Protein AF-A0A3N5ITD9-F1 (afdb_monomer_lite)

Foldseek 3Di:
DDDPDPPPPCPLVLVLLVLLVVCVVPDPLVSLLSQVVSVQVVFFDDDDPPDPDGGHGDDHQFGADLCDPAQQQHGGGHNLVVLVVLLPPPPRDPVSNVVSVVSNVSCCCVRQNNVVVVPDDPVRCVQAVDQPPPPDDHPDHDGSHPDDDPDPVVCCVVQPPVNVLVVLVVVCVVVVNPPVSVSVRD

Secondary structure (DSSP, 8-state):
----S---TTHHHHHHHHHHHHTTTS-HHHHHHHHHHHHHHHHBPPPPTT-SSS--B---SEEEETT-SSTT-SEEEE-HHHHHHHHH-TTS-HHHHHHHHHHHHHHHHHSHHHHHHHT--HHHHHHS--S-TTT---S-------------HHHHHHHHHHHHHHHHHHHHHHTTTSSHHHHTT-

Radius of gyration: 19.65 Å; chains: 1; bounding box: 41×52×52 Å

pLDDT: mean 88.45, std 12.2, range [32.06, 98.25]

Structure (mmCIF, N/CA/C/O backbone):
data_AF-A0A3N5ITD9-F1
#
_entry.id   AF-A0A3N5ITD9-F1
#
loop_
_atom_site.group_PDB
_atom_site.id
_atom_site.type_symbol
_atom_site.label_atom_id
_atom_site.label_alt_id
_atom_site.label_comp_id
_atom_site.label_asym_id
_atom_site.label_entity_id
_atom_site.label_seq_id
_atom_site.pdbx_PDB_ins_code
_atom_site.Cartn_x
_atom_site.Cartn_y
_atom_site.Cartn_z
_atom_site.occupancy
_atom_site.B_iso_or_equiv
_atom_site.auth_seq_id
_atom_site.auth_comp_id
_atom_site.auth_asym_id
_atom_site.auth_atom_id
_atom_site.pdbx_PDB_model_num
ATOM 1 N N . MET A 1 1 ? 16.955 27.353 2.865 1.00 39.16 1 MET A N 1
ATOM 2 C CA . MET A 1 1 ? 16.869 25.959 3.343 1.00 39.16 1 MET A CA 1
ATOM 3 C C . MET A 1 1 ? 16.757 25.086 2.099 1.00 39.16 1 MET A C 1
ATOM 5 O O . MET A 1 1 ? 15.765 25.195 1.395 1.00 39.16 1 MET A O 1
ATOM 9 N N . ARG A 1 2 ? 17.850 24.415 1.713 1.00 32.06 2 ARG A N 1
ATOM 10 C CA . ARG A 1 2 ? 17.997 23.715 0.424 1.00 32.06 2 ARG A CA 1
ATOM 11 C C . ARG A 1 2 ? 17.241 22.382 0.485 1.00 32.06 2 ARG A C 1
ATOM 13 O O . ARG A 1 2 ? 17.655 21.511 1.230 1.00 32.06 2 ARG A O 1
ATOM 20 N N . TYR A 1 3 ? 16.161 22.243 -0.279 1.00 39.50 3 TYR A N 1
ATOM 21 C CA . TYR A 1 3 ? 15.482 20.965 -0.538 1.00 39.50 3 TYR A CA 1
ATOM 22 C C . TYR A 1 3 ? 15.487 20.726 -2.054 1.00 39.50 3 TYR A C 1
ATOM 24 O O . TYR A 1 3 ? 14.479 20.846 -2.739 1.00 39.50 3 TYR A O 1
ATOM 32 N N . GLN A 1 4 ? 16.686 20.497 -2.581 1.00 34.97 4 GLN A N 1
ATOM 33 C CA . GLN A 1 4 ? 16.946 19.927 -3.906 1.00 34.97 4 GLN A CA 1
ATOM 34 C C . GLN A 1 4 ? 18.193 19.037 -3.793 1.00 34.97 4 GLN A C 1
ATOM 36 O O . GLN A 1 4 ? 19.115 19.133 -4.594 1.00 34.97 4 GLN A O 1
ATOM 41 N N . GLU A 1 5 ? 18.266 18.224 -2.739 1.00 39.59 5 GLU A N 1
ATOM 42 C CA . GLU A 1 5 ? 19.115 17.036 -2.795 1.00 39.59 5 GLU A CA 1
ATOM 43 C C . GLU A 1 5 ? 18.303 15.954 -3.501 1.00 39.59 5 GLU A C 1
ATOM 45 O O . GLU A 1 5 ? 17.120 15.767 -3.208 1.00 39.59 5 GLU A O 1
ATOM 50 N N . GLU A 1 6 ? 18.926 15.341 -4.504 1.00 43.25 6 GLU A N 1
ATOM 51 C CA . GLU A 1 6 ? 18.390 14.266 -5.327 1.00 43.25 6 GLU A CA 1
ATOM 52 C C . GLU A 1 6 ? 17.881 13.132 -4.434 1.00 43.25 6 GLU A C 1
ATOM 54 O O . GLU A 1 6 ? 18.628 12.234 -4.051 1.00 43.25 6 GLU A O 1
ATOM 59 N N . ILE A 1 7 ? 16.591 13.159 -4.092 1.00 52.16 7 ILE A N 1
ATOM 60 C CA . ILE A 1 7 ? 15.923 11.972 -3.567 1.00 52.16 7 ILE A CA 1
ATOM 61 C C . ILE A 1 7 ? 16.096 10.920 -4.657 1.00 52.16 7 ILE A C 1
ATOM 63 O O . ILE A 1 7 ? 15.594 11.100 -5.772 1.00 52.16 7 ILE A O 1
ATOM 67 N N . HIS A 1 8 ? 16.832 9.845 -4.357 1.00 61.66 8 HIS A N 1
ATOM 68 C CA . HIS A 1 8 ? 16.965 8.727 -5.282 1.00 61.66 8 HIS A CA 1
ATOM 69 C C . HIS A 1 8 ? 15.543 8.342 -5.719 1.00 61.66 8 HIS A C 1
ATOM 71 O O . HIS A 1 8 ? 14.693 8.157 -4.844 1.00 61.66 8 HIS A O 1
ATOM 77 N N . PRO A 1 9 ? 15.248 8.198 -7.025 1.00 76.94 9 PRO A N 1
ATOM 78 C CA . PRO A 1 9 ? 13.878 8.199 -7.564 1.00 76.94 9 PRO A CA 1
ATOM 79 C C . PRO A 1 9 ? 12.927 7.116 -7.014 1.00 76.94 9 PRO A C 1
ATOM 81 O O . PRO A 1 9 ? 11.755 7.099 -7.371 1.00 76.94 9 PRO A O 1
ATOM 84 N N . LEU A 1 10 ? 13.425 6.214 -6.160 1.00 92.00 10 LEU A N 1
ATOM 85 C CA . LEU A 1 10 ? 12.732 5.062 -5.583 1.00 92.00 10 LEU A CA 1
ATOM 86 C C . LEU A 1 10 ? 13.035 4.836 -4.092 1.00 92.00 10 LEU A C 1
ATOM 88 O O . LEU A 1 10 ? 12.769 3.755 -3.566 1.00 92.00 10 LEU A O 1
ATOM 92 N N . GLU A 1 11 ? 13.654 5.796 -3.399 1.00 93.06 11 GLU A N 1
ATOM 93 C CA . GLU A 1 11 ? 14.070 5.593 -2.005 1.00 93.06 11 GLU A CA 1
ATOM 94 C C . GLU A 1 11 ? 12.883 5.219 -1.104 1.00 93.06 11 GLU A C 1
ATOM 96 O O . GLU A 1 11 ? 12.960 4.273 -0.318 1.00 93.06 11 GLU A O 1
ATOM 101 N N . ARG A 1 12 ? 11.756 5.921 -1.260 1.00 94.50 12 ARG A N 1
ATOM 102 C CA . ARG A 1 12 ? 10.543 5.699 -0.462 1.00 94.50 12 ARG A CA 1
ATOM 103 C C . ARG A 1 12 ? 9.963 4.308 -0.719 1.00 94.50 12 ARG A C 1
ATOM 105 O O . ARG A 1 12 ? 9.646 3.585 0.223 1.00 94.50 12 ARG A O 1
ATOM 112 N N . GLU A 1 13 ? 9.889 3.905 -1.983 1.00 96.12 13 GLU A N 1
ATOM 113 C CA . GLU A 1 13 ? 9.404 2.599 -2.430 1.00 96.12 13 GLU A CA 1
ATOM 114 C C . GLU A 1 13 ? 10.273 1.458 -1.885 1.00 96.12 13 GLU A C 1
ATOM 116 O O . GLU A 1 13 ? 9.750 0.446 -1.409 1.00 96.12 13 GLU A O 1
ATOM 121 N N . LEU A 1 14 ? 11.599 1.624 -1.898 1.00 97.12 14 LEU A N 1
ATOM 122 C CA . LEU A 1 14 ? 12.539 0.650 -1.342 1.00 97.12 14 LEU A CA 1
ATOM 123 C C . LEU A 1 14 ? 12.399 0.544 0.177 1.00 97.12 14 LEU A C 1
ATOM 125 O O . LEU A 1 14 ? 12.290 -0.567 0.697 1.00 97.12 14 LEU A O 1
ATOM 129 N N . ARG A 1 15 ? 12.345 1.674 0.894 1.00 96.25 15 ARG A N 1
ATOM 130 C CA . ARG A 1 15 ? 12.160 1.689 2.357 1.00 96.25 15 ARG A CA 1
ATOM 131 C C . ARG A 1 15 ? 10.856 1.001 2.755 1.00 96.25 15 ARG A C 1
ATOM 133 O O . ARG A 1 15 ? 10.873 0.135 3.630 1.00 96.25 15 ARG A O 1
ATOM 140 N N . PHE A 1 16 ? 9.757 1.318 2.070 1.00 97.19 16 PHE A N 1
ATOM 141 C CA . PHE A 1 16 ? 8.467 0.658 2.273 1.00 97.19 16 PHE A CA 1
ATOM 142 C C . PHE A 1 16 ? 8.559 -0.854 2.023 1.00 97.19 16 PHE A C 1
ATOM 144 O O . PHE A 1 16 ? 8.137 -1.659 2.852 1.00 97.19 16 PHE A O 1
ATOM 151 N N . THR A 1 17 ? 9.180 -1.257 0.914 1.00 98.06 17 THR A N 1
ATOM 152 C CA . THR A 1 17 ? 9.324 -2.669 0.532 1.00 98.06 17 THR A CA 1
ATOM 153 C C . THR A 1 17 ? 10.166 -3.460 1.531 1.00 98.06 17 THR A C 1
ATOM 155 O O . THR A 1 17 ? 9.790 -4.568 1.922 1.00 98.06 17 THR A O 1
ATOM 158 N N . HIS A 1 18 ? 11.285 -2.899 1.992 1.00 98.25 18 HIS A N 1
ATOM 159 C CA . HIS A 1 18 ? 12.131 -3.528 3.004 1.00 98.25 18 HIS A CA 1
ATOM 160 C C . HIS A 1 18 ? 11.411 -3.677 4.348 1.00 98.25 18 HIS A C 1
ATOM 162 O O . HIS A 1 18 ? 11.528 -4.732 4.973 1.00 98.25 18 HIS A O 1
ATOM 168 N N . LEU A 1 19 ? 10.631 -2.672 4.760 1.00 98.06 19 LEU A N 1
ATOM 169 C CA . LEU A 1 19 ? 9.804 -2.748 5.964 1.00 98.06 19 LEU A CA 1
ATOM 170 C C . LEU A 1 19 ? 8.718 -3.823 5.840 1.00 98.06 19 LEU A C 1
ATOM 172 O O . LEU A 1 19 ? 8.570 -4.650 6.735 1.00 98.06 19 LEU A O 1
ATOM 176 N N . HIS A 1 20 ? 7.992 -3.873 4.720 1.00 98.12 20 HIS A N 1
ATOM 177 C CA . HIS A 1 20 ? 7.007 -4.934 4.496 1.00 98.12 20 HIS A CA 1
ATOM 178 C C . HIS A 1 20 ? 7.664 -6.319 4.579 1.00 98.12 20 HIS A C 1
ATOM 180 O O . HIS A 1 20 ? 7.144 -7.227 5.229 1.00 98.12 20 HIS A O 1
ATOM 186 N N . ARG A 1 21 ? 8.840 -6.473 3.953 1.00 98.12 21 ARG A N 1
ATOM 187 C CA . ARG A 1 21 ? 9.581 -7.739 3.905 1.00 98.12 21 ARG A CA 1
ATOM 188 C C . ARG A 1 21 ? 10.044 -8.203 5.279 1.00 98.12 21 ARG A C 1
ATOM 190 O O . ARG A 1 21 ? 9.944 -9.394 5.566 1.00 98.12 21 ARG A O 1
ATOM 197 N N . SER A 1 22 ? 10.520 -7.298 6.135 1.00 98.19 22 SER A N 1
ATOM 198 C CA . SER A 1 22 ? 10.935 -7.654 7.499 1.00 98.19 22 SER A CA 1
ATOM 199 C C . SER A 1 22 ? 9.758 -8.086 8.383 1.00 98.19 22 SER A C 1
ATOM 201 O O . SER A 1 22 ? 9.952 -8.795 9.368 1.00 98.19 22 SER A O 1
ATOM 203 N N . LEU A 1 23 ? 8.531 -7.724 7.999 1.00 97.12 23 LEU A N 1
ATOM 204 C CA . LEU A 1 23 ? 7.299 -7.998 8.736 1.00 97.12 23 LEU A CA 1
ATOM 205 C C . LEU A 1 23 ? 6.429 -9.094 8.100 1.00 97.12 23 LEU A C 1
ATOM 207 O O . LEU A 1 23 ? 5.312 -9.332 8.565 1.00 97.12 23 LEU A O 1
ATOM 211 N N . VAL A 1 24 ? 6.898 -9.797 7.063 1.00 94.44 24 VAL A N 1
ATOM 212 C CA . VAL A 1 24 ? 6.084 -10.802 6.346 1.00 94.44 24 VAL A CA 1
ATOM 213 C C . VAL A 1 24 ? 5.590 -11.936 7.261 1.00 94.44 24 VAL A C 1
ATOM 215 O O . VAL A 1 24 ? 4.469 -12.408 7.104 1.00 94.44 24 VAL A O 1
ATOM 218 N N . GLN A 1 25 ? 6.376 -12.299 8.280 1.00 95.25 25 GLN A N 1
ATOM 219 C CA . GLN A 1 25 ? 6.021 -13.309 9.290 1.00 95.25 25 GLN A CA 1
ATOM 220 C C . GLN A 1 25 ? 5.251 -12.735 10.495 1.00 95.25 25 GLN A C 1
ATOM 222 O O . GLN A 1 25 ? 4.857 -13.472 11.394 1.00 95.25 25 GLN A O 1
ATOM 227 N N . SER A 1 26 ? 5.048 -11.415 10.549 1.00 93.75 26 SER A N 1
ATOM 228 C CA . SER A 1 26 ? 4.247 -10.780 11.599 1.00 93.75 26 SER A CA 1
ATOM 229 C C . SER A 1 26 ? 2.750 -10.936 11.333 1.00 93.75 26 SER A C 1
ATOM 231 O O . SER A 1 26 ? 2.315 -11.143 10.198 1.00 93.75 26 SER A O 1
ATOM 233 N N . HIS A 1 27 ? 1.949 -10.762 12.387 1.00 92.69 27 HIS A N 1
ATOM 234 C CA . HIS A 1 27 ? 0.494 -10.675 12.267 1.00 92.69 27 HIS A CA 1
ATOM 235 C C . HIS A 1 27 ? 0.102 -9.586 11.243 1.00 92.69 27 HIS A C 1
ATOM 237 O O . HIS A 1 27 ? 0.669 -8.490 11.319 1.00 92.69 27 HIS A O 1
ATOM 243 N N . PRO A 1 28 ? -0.867 -9.828 10.333 1.00 90.94 28 PRO A N 1
ATOM 244 C CA . PRO A 1 28 ? -1.220 -8.891 9.262 1.00 90.94 28 PRO A CA 1
ATOM 245 C C . PRO A 1 28 ? -1.461 -7.458 9.743 1.00 90.94 28 PRO A C 1
ATOM 247 O O . PRO A 1 28 ? -0.828 -6.545 9.234 1.00 90.94 28 PRO A O 1
ATOM 250 N N . VAL A 1 29 ? -2.250 -7.280 10.809 1.00 90.56 29 VAL A N 1
ATOM 251 C CA . VAL A 1 29 ? -2.537 -5.956 11.397 1.00 90.56 29 VAL A CA 1
ATOM 252 C C . VAL A 1 29 ? -1.263 -5.207 11.815 1.00 90.56 29 VAL A C 1
ATOM 254 O O . VAL A 1 29 ? -1.110 -4.028 11.513 1.00 90.56 29 VAL A O 1
ATOM 257 N N . LYS A 1 30 ? -0.292 -5.894 12.439 1.00 91.38 30 LYS A N 1
ATOM 258 C CA . LYS A 1 30 ? 0.985 -5.269 12.827 1.00 91.38 30 LYS A CA 1
ATOM 259 C C . LYS A 1 30 ? 1.783 -4.817 11.608 1.00 91.38 30 LYS A C 1
ATOM 261 O O . LYS A 1 30 ? 2.366 -3.737 11.618 1.00 91.38 30 LYS A O 1
ATOM 266 N N . ARG A 1 31 ? 1.829 -5.663 10.574 1.00 94.44 31 ARG A N 1
ATOM 267 C CA . ARG A 1 31 ? 2.514 -5.348 9.318 1.00 94.44 31 ARG A CA 1
ATOM 268 C C . ARG A 1 31 ? 1.859 -4.158 8.625 1.00 94.44 31 ARG A C 1
ATOM 270 O O . ARG A 1 31 ? 2.568 -3.256 8.191 1.00 94.44 31 ARG A O 1
ATOM 277 N N . GLU A 1 32 ? 0.535 -4.148 8.552 1.00 93.25 32 GLU A N 1
ATOM 278 C CA . GLU A 1 32 ? -0.252 -3.090 7.925 1.00 93.25 32 GLU A CA 1
ATOM 279 C C . GLU A 1 32 ? -0.013 -1.737 8.577 1.00 93.25 32 GLU A C 1
ATOM 281 O O . GLU A 1 32 ? 0.340 -0.784 7.892 1.00 93.25 32 GLU A O 1
ATOM 286 N N . ILE A 1 33 ? -0.075 -1.675 9.903 1.00 92.31 33 ILE A N 1
ATOM 287 C CA . ILE A 1 33 ? 0.097 -0.421 10.641 1.00 92.31 33 ILE A CA 1
ATOM 288 C C . ILE A 1 33 ? 1.517 0.103 10.555 1.00 92.31 33 ILE A C 1
ATOM 290 O O . ILE A 1 33 ? 1.711 1.299 10.353 1.00 92.31 33 ILE A O 1
ATOM 294 N N . ALA A 1 34 ? 2.516 -0.776 10.652 1.00 93.88 34 ALA A N 1
ATOM 295 C CA . ALA A 1 34 ? 3.900 -0.366 10.462 1.00 93.88 34 ALA A CA 1
ATOM 296 C C . ALA A 1 34 ? 4.122 0.205 9.050 1.00 93.88 34 ALA A C 1
ATOM 298 O O . ALA A 1 34 ? 4.746 1.255 8.905 1.00 93.88 34 ALA A O 1
ATOM 299 N N . CYS A 1 35 ? 3.574 -0.446 8.016 1.00 95.69 35 CYS A N 1
ATOM 300 C CA . CYS A 1 35 ? 3.659 0.043 6.640 1.00 95.69 35 CYS A CA 1
ATOM 301 C C . CYS A 1 35 ? 2.907 1.368 6.452 1.00 95.69 35 CYS A C 1
ATOM 303 O O . CYS A 1 35 ? 3.444 2.280 5.830 1.00 95.69 35 CYS A O 1
ATOM 305 N N . LEU A 1 36 ? 1.696 1.494 7.000 1.00 93.25 36 LEU A N 1
ATOM 306 C CA . LEU A 1 36 ? 0.872 2.695 6.881 1.00 93.25 36 LEU A CA 1
ATOM 307 C C . LEU A 1 36 ? 1.508 3.889 7.600 1.00 93.25 36 LEU A C 1
ATOM 309 O O . LEU A 1 36 ? 1.545 4.984 7.041 1.00 93.25 36 LEU A O 1
ATOM 313 N N . ALA A 1 37 ? 2.058 3.683 8.800 1.00 92.62 37 ALA A N 1
ATOM 314 C CA . ALA A 1 37 ? 2.786 4.713 9.535 1.00 92.62 37 ALA A CA 1
ATOM 315 C C . ALA A 1 37 ? 4.007 5.199 8.740 1.00 92.62 37 ALA A C 1
ATOM 317 O O . ALA A 1 37 ? 4.148 6.397 8.496 1.00 92.62 37 ALA A O 1
ATOM 318 N N . ALA A 1 38 ? 4.830 4.267 8.248 1.00 93.19 38 ALA A N 1
ATOM 319 C CA . ALA A 1 38 ? 5.999 4.595 7.440 1.00 93.19 38 ALA A CA 1
ATOM 320 C C . ALA A 1 38 ? 5.619 5.314 6.133 1.00 93.19 38 ALA A C 1
ATOM 322 O O . ALA A 1 38 ? 6.246 6.304 5.769 1.00 93.19 38 ALA A O 1
ATOM 323 N N . GLN A 1 39 ? 4.575 4.854 5.438 1.00 94.38 39 GLN A N 1
ATOM 324 C CA . GLN A 1 39 ? 4.083 5.507 4.226 1.00 94.38 39 GLN A CA 1
ATOM 325 C C . GLN A 1 39 ? 3.591 6.927 4.509 1.00 94.38 39 GLN A C 1
ATOM 327 O O . GLN A 1 39 ? 3.927 7.841 3.762 1.00 94.38 39 GLN A O 1
ATOM 332 N N . THR A 1 40 ? 2.819 7.123 5.580 1.00 90.69 40 THR A N 1
ATOM 333 C CA . THR A 1 40 ? 2.242 8.426 5.947 1.00 90.69 40 THR A CA 1
ATOM 334 C C . THR A 1 40 ? 3.332 9.490 6.094 1.00 90.69 40 THR A C 1
ATOM 336 O O . THR A 1 40 ? 3.189 10.593 5.578 1.00 90.69 40 THR A O 1
ATOM 339 N N . GLU A 1 41 ? 4.467 9.145 6.705 1.00 87.88 41 GLU A N 1
ATOM 340 C CA . GLU A 1 41 ? 5.621 10.047 6.829 1.00 87.88 41 GLU A CA 1
ATOM 341 C C . GLU A 1 41 ? 6.308 10.353 5.487 1.00 87.88 41 GLU A C 1
ATOM 343 O O . GLU A 1 41 ? 6.898 11.418 5.319 1.00 87.88 41 GLU A O 1
ATOM 348 N N . MET A 1 42 ? 6.237 9.434 4.521 1.00 90.38 42 MET A N 1
ATOM 349 C CA . MET A 1 42 ? 6.932 9.527 3.232 1.00 90.38 42 MET A CA 1
ATOM 350 C C . MET A 1 42 ? 6.115 10.208 2.125 1.00 90.38 42 MET A C 1
ATOM 352 O O . MET A 1 42 ? 6.693 10.666 1.133 1.00 90.38 42 MET A O 1
ATOM 356 N N . ILE A 1 43 ? 4.784 10.244 2.241 1.00 90.88 43 ILE A N 1
ATOM 357 C CA . ILE A 1 43 ? 3.910 10.774 1.183 1.00 90.88 43 ILE A CA 1
ATOM 358 C C . ILE A 1 43 ? 3.659 12.273 1.292 1.00 90.88 43 ILE A C 1
ATOM 360 O O . ILE A 1 43 ? 3.372 12.884 0.267 1.00 90.88 43 ILE A O 1
ATOM 364 N N . PHE A 1 44 ? 3.752 12.887 2.473 1.00 90.31 44 PHE A N 1
ATOM 365 C CA . PHE A 1 44 ? 3.449 14.312 2.611 1.00 90.31 44 PHE A CA 1
ATOM 366 C C . PHE A 1 44 ? 4.501 15.189 1.932 1.00 90.31 44 PHE A C 1
ATOM 368 O O . PHE A 1 44 ? 5.704 15.046 2.142 1.00 90.31 44 PHE A O 1
ATOM 375 N N . ALA A 1 45 ? 4.026 16.128 1.119 1.00 88.69 45 ALA A N 1
ATOM 376 C CA . ALA A 1 45 ? 4.855 17.142 0.496 1.00 88.69 45 ALA A CA 1
ATOM 377 C C . ALA A 1 45 ? 4.976 18.382 1.406 1.00 88.69 45 ALA A C 1
ATOM 379 O O . ALA A 1 45 ? 4.073 18.655 2.204 1.00 88.69 45 ALA A O 1
ATOM 380 N N . PRO A 1 46 ? 6.058 19.171 1.273 1.00 89.44 46 PRO A N 1
ATOM 381 C CA . PRO A 1 46 ? 6.199 20.427 1.999 1.00 89.44 46 PRO A CA 1
ATOM 382 C C . PRO A 1 46 ? 5.053 21.405 1.706 1.00 89.44 46 PRO A C 1
ATOM 384 O O . PRO A 1 46 ? 4.601 21.518 0.563 1.00 89.44 46 PRO A O 1
ATOM 387 N N . ILE A 1 47 ? 4.638 22.153 2.732 1.00 93.06 47 ILE A N 1
ATOM 388 C CA . ILE A 1 47 ? 3.681 23.259 2.598 1.00 93.06 47 ILE A CA 1
ATOM 389 C C . ILE A 1 47 ? 4.320 24.370 1.758 1.00 93.06 47 ILE A C 1
ATOM 391 O O . ILE A 1 47 ? 5.477 24.740 1.977 1.00 93.06 47 ILE A O 1
ATOM 395 N N . GLN A 1 48 ? 3.567 24.917 0.808 1.00 93.06 48 GLN A N 1
ATOM 396 C CA . GLN A 1 48 ? 3.986 26.043 -0.020 1.00 93.06 48 GLN A CA 1
ATOM 397 C C . GLN A 1 48 ? 3.321 27.348 0.419 1.00 93.06 48 GLN A C 1
ATOM 399 O O . GLN A 1 48 ? 2.255 27.356 1.022 1.00 93.06 48 GLN A O 1
ATOM 404 N N . ALA A 1 49 ? 3.936 28.480 0.066 1.00 94.50 49 ALA A N 1
ATOM 405 C CA . ALA A 1 49 ? 3.459 29.808 0.463 1.00 94.50 49 ALA A CA 1
ATOM 406 C C . AL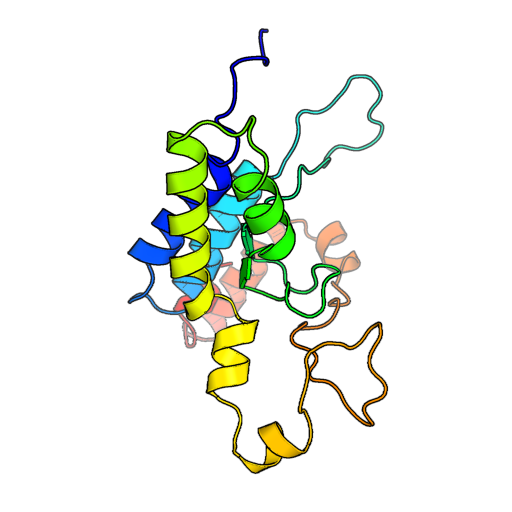A A 1 49 ? 2.039 30.144 -0.038 1.00 94.50 49 ALA A C 1
ATOM 408 O O . ALA A 1 49 ? 1.383 31.013 0.525 1.00 94.50 49 ALA A O 1
ATOM 409 N N . THR A 1 50 ? 1.574 29.475 -1.094 1.00 94.25 50 THR A N 1
ATOM 410 C CA . THR A 1 50 ? 0.242 29.665 -1.684 1.00 94.25 50 THR A CA 1
ATOM 411 C C . THR A 1 50 ? -0.803 28.674 -1.168 1.00 94.25 50 THR A C 1
ATOM 413 O O . THR A 1 50 ? -1.943 28.709 -1.628 1.00 94.25 50 THR A O 1
ATOM 416 N N . ASP A 1 51 ? -0.443 27.781 -0.240 1.00 94.31 51 ASP A N 1
ATOM 417 C CA . ASP A 1 51 ? -1.386 26.814 0.316 1.00 94.31 51 ASP A CA 1
ATOM 418 C C . ASP A 1 51 ? -2.391 27.468 1.263 1.00 94.31 51 ASP A C 1
ATOM 420 O O . ASP A 1 51 ? -2.023 28.046 2.282 1.00 94.31 51 ASP A O 1
ATOM 424 N N . LEU A 1 52 ? -3.680 27.299 0.953 1.00 95.19 52 LEU A N 1
ATOM 425 C CA . LEU A 1 52 ? -4.778 27.594 1.881 1.00 95.19 52 LEU A CA 1
ATOM 426 C C . LEU A 1 52 ? -5.016 26.444 2.875 1.00 95.19 52 LEU A C 1
ATOM 428 O O . LEU A 1 52 ? -5.513 26.674 3.974 1.00 95.19 52 LEU A O 1
ATOM 432 N N . PHE A 1 53 ? -4.643 25.215 2.500 1.00 93.25 53 PHE A N 1
ATOM 433 C CA . PHE A 1 53 ? -4.760 24.011 3.320 1.00 93.25 53 PHE A CA 1
ATO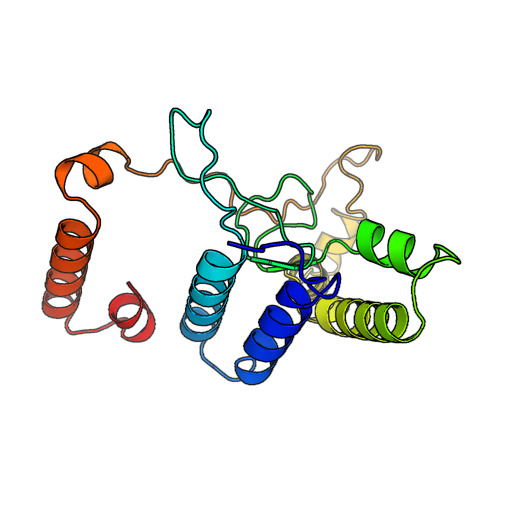M 434 C C . PHE A 1 53 ? -3.467 23.195 3.253 1.00 93.25 53 PHE A C 1
ATOM 436 O O . PHE A 1 53 ? -2.872 23.046 2.186 1.00 93.25 53 PHE A O 1
ATOM 443 N N . ALA A 1 54 ? -3.051 22.634 4.388 1.00 91.19 54 ALA A N 1
ATOM 444 C CA . ALA A 1 54 ? -1.961 21.665 4.436 1.00 91.19 54 ALA A CA 1
ATOM 445 C C . ALA A 1 54 ? -2.444 20.272 3.994 1.00 91.19 54 ALA A C 1
ATOM 447 O O . ALA A 1 54 ? -3.629 19.959 4.103 1.00 91.19 54 ALA A O 1
ATOM 448 N N . GLY A 1 55 ? -1.513 19.420 3.552 1.00 87.94 55 GLY A N 1
ATOM 449 C CA . GLY A 1 55 ? -1.808 18.016 3.232 1.00 87.94 55 GLY A CA 1
ATOM 450 C C . GLY A 1 55 ? -1.590 17.614 1.776 1.00 87.94 55 GLY A C 1
ATOM 451 O O . GLY A 1 55 ? -2.151 16.618 1.330 1.00 87.94 55 GLY A O 1
ATOM 452 N N . ARG A 1 56 ? -0.768 18.352 1.021 1.00 90.06 56 ARG A N 1
ATOM 453 C CA . ARG A 1 56 ? -0.307 17.876 -0.286 1.00 90.06 56 ARG A CA 1
ATOM 454 C C . ARG A 1 56 ? 0.413 16.543 -0.125 1.00 90.06 56 ARG A C 1
ATOM 456 O O . ARG A 1 56 ? 1.221 16.379 0.789 1.00 90.06 56 ARG A O 1
ATOM 463 N N . ILE A 1 57 ? 0.158 15.626 -1.048 1.00 89.19 57 ILE A N 1
ATOM 464 C CA . ILE A 1 57 ? 0.822 14.327 -1.091 1.00 89.19 57 ILE A CA 1
ATOM 465 C C . ILE A 1 57 ? 1.576 14.156 -2.406 1.00 89.19 57 ILE A C 1
ATOM 467 O O . ILE A 1 57 ? 1.150 14.643 -3.452 1.00 89.19 57 ILE A O 1
ATOM 471 N N . HIS A 1 58 ? 2.691 13.438 -2.354 1.00 88.69 58 HIS A N 1
ATOM 472 C CA . HIS A 1 58 ? 3.399 12.930 -3.515 1.00 88.69 58 HIS A CA 1
ATOM 473 C C . HIS A 1 58 ? 3.199 11.409 -3.561 1.00 88.69 58 HIS A C 1
ATOM 475 O O . HIS A 1 58 ? 3.873 10.696 -2.805 1.00 88.69 58 HIS A O 1
ATOM 481 N N . PRO A 1 59 ? 2.309 10.906 -4.441 1.00 84.62 59 PRO A N 1
ATOM 482 C CA . PRO A 1 59 ? 1.982 9.487 -4.522 1.00 84.62 59 PRO A CA 1
ATOM 483 C C . PRO A 1 59 ? 3.219 8.616 -4.747 1.00 84.62 59 PRO A C 1
ATOM 485 O O . PRO A 1 59 ? 4.062 8.919 -5.596 1.00 84.62 59 PRO A O 1
ATOM 488 N N . MET A 1 60 ? 3.308 7.516 -4.005 1.00 91.31 60 MET A N 1
ATOM 489 C CA . MET A 1 60 ? 4.358 6.507 -4.176 1.00 91.31 60 MET A CA 1
ATOM 490 C C . MET A 1 60 ? 4.006 5.541 -5.310 1.00 91.31 60 MET A C 1
ATOM 492 O O . MET A 1 60 ? 2.832 5.385 -5.646 1.00 91.31 60 MET A O 1
ATOM 496 N N . ALA A 1 61 ? 4.998 4.880 -5.906 1.00 92.69 61 ALA A N 1
ATOM 497 C CA . ALA A 1 61 ? 4.759 3.820 -6.898 1.00 92.69 61 ALA A CA 1
ATOM 498 C C . ALA A 1 61 ? 4.475 2.446 -6.257 1.00 92.69 61 ALA A C 1
ATOM 500 O O . ALA A 1 61 ? 3.989 1.537 -6.922 1.00 92.69 61 ALA A O 1
ATOM 501 N N . VAL A 1 62 ? 4.751 2.302 -4.964 1.00 95.00 62 VAL A N 1
ATOM 502 C CA . VAL A 1 62 ? 4.498 1.108 -4.153 1.00 95.00 62 VAL A CA 1
ATOM 503 C C . VAL A 1 62 ? 3.959 1.573 -2.810 1.00 95.00 62 VAL A C 1
ATOM 505 O O . VAL A 1 62 ? 4.476 2.549 -2.268 1.00 95.00 62 VAL A O 1
ATOM 508 N N . GLY A 1 63 ? 2.958 0.896 -2.261 1.00 94.56 63 GLY A N 1
ATOM 509 C CA . GLY A 1 63 ? 2.386 1.313 -0.988 1.00 94.56 63 GLY A CA 1
ATOM 510 C C . GLY A 1 63 ? 1.181 0.496 -0.555 1.00 94.56 63 GLY A C 1
ATOM 511 O O . GLY A 1 63 ? 0.938 -0.599 -1.060 1.00 94.56 63 GLY A O 1
ATOM 512 N N . ILE A 1 64 ? 0.433 1.057 0.389 1.00 92.44 64 ILE A N 1
ATOM 513 C CA . ILE A 1 64 ? -0.896 0.622 0.796 1.00 92.44 64 ILE A CA 1
ATOM 514 C C . ILE A 1 64 ? -1.914 1.738 0.549 1.00 92.44 64 ILE A C 1
ATOM 516 O O . ILE A 1 64 ? -1.720 2.869 0.988 1.00 92.44 64 ILE A O 1
ATOM 520 N N . ASP A 1 65 ? -2.995 1.434 -0.154 1.00 88.88 65 ASP A N 1
ATOM 521 C CA . ASP A 1 65 ? -4.101 2.361 -0.385 1.00 88.88 65 ASP A CA 1
ATOM 522 C C . ASP A 1 65 ? -5.395 1.555 -0.572 1.00 88.88 65 ASP A C 1
ATOM 524 O O . ASP A 1 65 ? -5.449 0.717 -1.471 1.00 88.88 65 ASP A O 1
ATOM 528 N N . PRO A 1 66 ? -6.428 1.737 0.270 1.00 80.06 66 PRO A N 1
ATOM 529 C CA . PRO A 1 66 ? -7.652 0.937 0.192 1.00 80.06 66 PRO A CA 1
ATOM 530 C C . PRO A 1 66 ? -8.398 1.084 -1.143 1.00 80.06 66 PRO A C 1
ATOM 532 O O . PRO A 1 66 ? -9.150 0.178 -1.515 1.00 80.06 66 PRO A O 1
ATOM 535 N N . GLU A 1 67 ? -8.195 2.195 -1.856 1.00 74.75 67 GLU A N 1
ATOM 536 C CA . GLU A 1 67 ? -8.919 2.520 -3.083 1.00 74.75 67 GLU A CA 1
ATOM 537 C C . GLU A 1 67 ? -8.105 3.460 -3.985 1.00 74.75 67 GLU A C 1
ATOM 539 O O . GLU A 1 67 ? -8.559 4.527 -4.409 1.00 74.75 67 GLU A O 1
ATOM 544 N N . ARG A 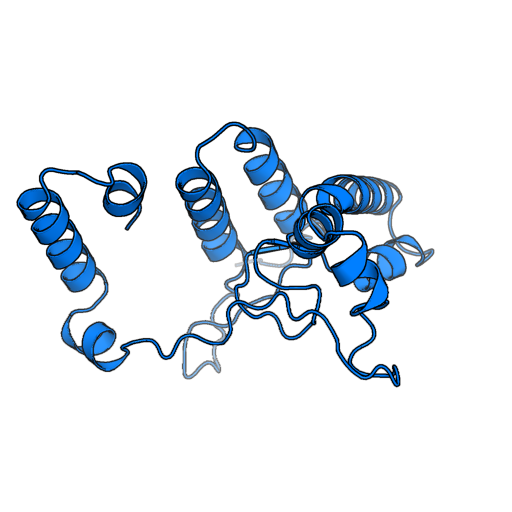1 68 ? -6.876 3.066 -4.324 1.00 72.50 68 ARG A N 1
ATOM 545 C CA . ARG A 1 68 ? -6.154 3.784 -5.372 1.00 72.50 68 ARG A CA 1
ATOM 546 C C . ARG A 1 68 ? -6.884 3.586 -6.699 1.00 72.50 68 ARG A C 1
ATOM 548 O O . ARG A 1 68 ? -7.345 2.490 -6.992 1.00 72.50 68 ARG A O 1
ATOM 555 N N . GLY A 1 69 ? -6.965 4.631 -7.523 1.00 62.41 69 GLY A N 1
ATOM 556 C CA . GLY A 1 69 ? -7.826 4.666 -8.718 1.00 62.41 69 GLY A CA 1
ATOM 557 C C . GLY A 1 69 ? -7.588 3.592 -9.801 1.00 62.41 69 GLY A C 1
ATOM 558 O O . GLY A 1 69 ? -8.351 3.533 -10.764 1.00 62.41 69 GLY A O 1
ATOM 559 N N . GLY A 1 70 ? -6.558 2.747 -9.677 1.00 69.44 70 GLY A N 1
ATOM 560 C CA . GLY A 1 70 ? -6.334 1.588 -10.541 1.00 69.44 70 GLY A CA 1
ATOM 561 C C . GLY A 1 70 ? -6.968 0.312 -9.979 1.00 69.44 70 GLY A C 1
ATOM 562 O O . GLY A 1 70 ? -6.825 0.015 -8.797 1.00 69.44 70 GLY A O 1
ATOM 563 N N . LEU A 1 71 ? -7.604 -0.495 -10.838 1.00 68.94 71 LEU A N 1
ATOM 564 C CA . LEU A 1 71 ? -8.280 -1.740 -10.440 1.00 68.94 71 LEU A CA 1
ATOM 565 C C . LEU A 1 71 ? -7.366 -2.683 -9.641 1.00 68.94 71 LEU A C 1
ATOM 567 O O . LEU A 1 71 ? -7.780 -3.277 -8.648 1.00 68.94 71 LEU A O 1
ATOM 571 N N . THR A 1 72 ? -6.109 -2.790 -10.070 1.00 72.38 72 THR A N 1
ATOM 572 C CA . THR A 1 72 ? -5.076 -3.651 -9.483 1.00 72.38 72 THR A CA 1
ATOM 573 C C . THR A 1 72 ? -4.237 -2.943 -8.415 1.00 72.38 72 THR A C 1
ATOM 575 O O . THR A 1 72 ? -3.259 -3.510 -7.929 1.00 72.38 72 THR A O 1
ATOM 578 N N . GLU A 1 73 ? -4.581 -1.700 -8.061 1.00 81.06 73 GLU A N 1
ATOM 579 C CA . GLU A 1 73 ? -3.830 -0.859 -7.123 1.00 81.06 73 GLU A CA 1
ATOM 580 C C . GLU A 1 73 ? -4.490 -0.770 -5.730 1.00 81.06 73 GLU A C 1
ATOM 582 O O . GLU A 1 73 ? -4.247 0.170 -4.980 1.00 81.06 73 GLU A O 1
ATOM 587 N N . ALA A 1 74 ? -5.299 -1.765 -5.356 1.00 84.06 74 ALA A N 1
ATOM 588 C CA . ALA A 1 74 ? -5.990 -1.807 -4.069 1.00 84.06 74 ALA A CA 1
ATOM 589 C C . ALA A 1 74 ? -5.187 -2.472 -2.935 1.00 84.06 74 ALA A C 1
ATOM 591 O O . ALA A 1 74 ? -4.462 -3.456 -3.127 1.00 84.06 74 ALA A O 1
ATOM 592 N N . ALA A 1 75 ? -5.392 -1.963 -1.718 1.00 90.19 75 ALA A N 1
ATOM 593 C CA . ALA A 1 75 ? -4.634 -2.284 -0.515 1.00 90.19 75 ALA A CA 1
ATOM 594 C C . ALA A 1 75 ? -3.126 -2.238 -0.804 1.00 90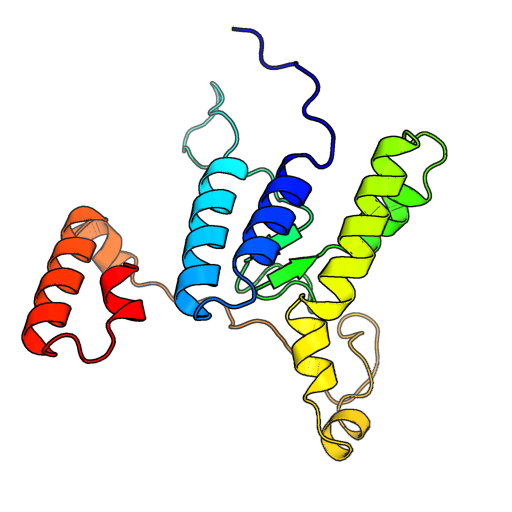.19 75 ALA A C 1
ATOM 596 O O . ALA A 1 75 ? -2.635 -1.204 -1.244 1.00 90.19 75 ALA A O 1
ATOM 597 N N . TYR A 1 76 ? -2.370 -3.312 -0.574 1.00 94.56 76 TYR A N 1
ATOM 598 C CA . TYR A 1 76 ? -0.969 -3.355 -0.989 1.00 94.56 76 TYR A CA 1
ATOM 599 C C . TYR A 1 76 ? -0.838 -3.349 -2.514 1.00 94.56 76 TYR A C 1
ATOM 601 O O . TYR A 1 76 ? -1.206 -4.323 -3.176 1.00 94.56 76 TYR A O 1
ATOM 609 N N . PHE A 1 77 ? -0.254 -2.285 -3.060 1.00 94.38 77 PHE A N 1
ATOM 610 C CA . PHE A 1 77 ? -0.139 -2.067 -4.497 1.00 94.38 77 PHE A CA 1
ATOM 611 C C . PHE A 1 77 ? 1.305 -1.860 -4.958 1.00 94.38 77 PHE A C 1
ATOM 613 O O . PHE A 1 77 ? 2.197 -1.463 -4.203 1.00 94.38 77 PHE A O 1
ATOM 620 N N . CYS A 1 78 ? 1.500 -2.067 -6.257 1.00 94.81 78 CYS A N 1
ATOM 621 C CA . CYS A 1 78 ? 2.690 -1.686 -7.002 1.00 94.81 78 CYS A CA 1
ATOM 622 C C . CYS A 1 78 ? 2.257 -1.234 -8.404 1.00 94.81 78 CYS A C 1
ATOM 624 O O . CYS A 1 78 ? 1.479 -1.921 -9.063 1.00 94.81 78 CYS A O 1
ATOM 626 N N . GLN A 1 79 ? 2.743 -0.079 -8.859 1.00 93.25 79 GLN A N 1
ATOM 627 C CA . GLN A 1 79 ? 2.448 0.463 -10.186 1.00 93.25 79 GLN A CA 1
ATOM 628 C C . GLN A 1 79 ? 3.342 -0.203 -11.241 1.00 93.25 79 GLN A C 1
ATOM 630 O O . GLN A 1 79 ? 4.302 0.404 -11.725 1.00 93.25 79 GLN A O 1
ATOM 635 N N . PHE A 1 80 ? 3.056 -1.468 -11.565 1.00 93.31 80 PHE A N 1
ATOM 636 C CA . PHE A 1 80 ? 3.893 -2.285 -12.452 1.00 93.31 80 PHE A CA 1
ATOM 637 C C . PHE A 1 80 ? 4.169 -1.605 -13.793 1.00 93.31 80 PHE A C 1
ATOM 639 O O . PHE A 1 80 ? 5.326 -1.532 -14.192 1.00 93.31 80 PHE A O 1
ATOM 646 N N . ASP A 1 81 ? 3.154 -1.042 -14.451 1.00 91.69 81 ASP A N 1
ATOM 647 C CA . ASP A 1 81 ? 3.321 -0.402 -15.764 1.00 91.69 81 ASP A CA 1
ATOM 648 C C . ASP A 1 81 ? 4.218 0.833 -15.703 1.00 91.69 81 ASP A C 1
ATOM 650 O O . ASP A 1 81 ? 5.110 1.006 -16.538 1.00 91.69 81 ASP A O 1
ATOM 654 N N . ARG A 1 82 ? 4.043 1.668 -14.671 1.00 91.75 82 ARG A N 1
ATOM 655 C CA . ARG A 1 82 ? 4.891 2.844 -14.436 1.00 91.75 82 ARG A CA 1
ATOM 656 C C . ARG A 1 82 ? 6.341 2.434 -14.202 1.00 91.75 82 ARG A C 1
ATOM 658 O O . ARG A 1 82 ? 7.249 3.027 -14.780 1.00 91.75 82 ARG A O 1
ATOM 665 N N . LEU A 1 83 ? 6.561 1.431 -13.354 1.00 94.88 83 LEU A N 1
ATOM 666 C CA . LEU A 1 83 ? 7.897 0.941 -13.035 1.00 94.88 83 LEU A CA 1
ATOM 667 C C . LEU A 1 83 ? 8.554 0.263 -14.246 1.00 94.88 83 LEU A C 1
ATOM 669 O O . LEU A 1 83 ? 9.705 0.566 -14.545 1.00 94.88 83 LEU A O 1
ATOM 673 N N . ASN A 1 84 ? 7.828 -0.574 -14.990 1.00 96.06 84 ASN A N 1
ATOM 674 C CA . ASN A 1 84 ? 8.308 -1.180 -16.234 1.00 96.06 84 ASN A CA 1
ATOM 675 C C . ASN A 1 84 ? 8.682 -0.117 -17.275 1.00 96.06 84 ASN A C 1
ATOM 677 O O . ASN A 1 84 ? 9.755 -0.201 -17.867 1.00 96.06 84 ASN A O 1
ATOM 681 N N . SER A 1 85 ? 7.846 0.911 -17.455 1.00 95.50 85 SER A N 1
ATOM 682 C CA . SER A 1 85 ? 8.127 2.022 -18.376 1.00 95.50 85 SER A CA 1
ATOM 683 C C . SER A 1 85 ? 9.402 2.767 -17.976 1.00 95.50 85 SER A C 1
ATOM 685 O O . SER A 1 85 ? 10.263 3.028 -18.811 1.00 95.50 85 SER A O 1
ATOM 687 N N . MET A 1 86 ? 9.573 3.033 -16.677 1.00 94.06 86 MET A N 1
ATOM 688 C CA . MET A 1 86 ? 10.790 3.654 -16.151 1.00 94.06 86 MET A CA 1
ATOM 689 C C . MET A 1 86 ? 12.022 2.752 -16.318 1.00 94.06 86 MET A C 1
ATOM 691 O O . MET A 1 86 ? 13.108 3.245 -16.598 1.00 94.06 86 MET A O 1
ATOM 695 N N . ALA A 1 87 ? 11.885 1.430 -16.187 1.00 94.88 87 ALA A N 1
ATOM 696 C CA . ALA A 1 87 ? 12.981 0.492 -16.431 1.00 94.88 87 ALA A CA 1
ATOM 697 C C . ALA A 1 87 ? 13.337 0.353 -17.918 1.00 94.88 87 ALA A C 1
ATOM 699 O O . ALA A 1 87 ? 14.478 0.005 -18.218 1.00 94.88 87 ALA A O 1
ATOM 700 N N . ALA A 1 88 ? 12.393 0.612 -18.826 1.00 96.12 88 ALA A N 1
ATOM 701 C CA . ALA A 1 88 ? 12.604 0.571 -20.271 1.00 96.12 88 ALA A CA 1
ATOM 702 C C . ALA A 1 88 ? 13.271 1.845 -20.818 1.00 96.12 88 ALA A C 1
ATOM 704 O O . ALA A 1 88 ? 14.009 1.764 -21.794 1.00 96.12 88 ALA A O 1
ATOM 705 N N . ASP A 1 89 ? 13.074 3.000 -20.176 1.00 94.62 89 ASP A N 1
ATOM 706 C CA . ASP A 1 89 ? 13.701 4.271 -20.567 1.00 94.62 89 ASP A CA 1
ATOM 707 C C . ASP A 1 89 ? 15.235 4.171 -20.529 1.00 94.62 89 ASP A C 1
ATOM 709 O O . ASP A 1 89 ? 15.819 3.916 -19.479 1.00 94.62 89 ASP A O 1
ATOM 713 N N . GLU A 1 90 ? 15.914 4.365 -21.663 1.00 93.50 90 GLU A N 1
ATOM 714 C CA . GLU A 1 90 ? 17.376 4.269 -21.817 1.00 93.50 90 GLU A CA 1
ATOM 715 C C . GLU A 1 90 ? 18.161 5.261 -20.940 1.00 93.50 90 GLU A C 1
ATOM 717 O O . GLU A 1 90 ? 19.309 4.995 -20.584 1.00 93.50 90 GLU A O 1
ATOM 722 N N . THR A 1 91 ? 17.530 6.346 -20.492 1.00 94.00 91 THR A N 1
ATOM 723 C CA . THR A 1 91 ? 18.148 7.336 -19.601 1.00 94.00 91 THR A CA 1
ATOM 724 C C . THR A 1 91 ? 18.163 6.902 -18.132 1.00 94.00 91 THR A C 1
ATOM 726 O O . THR A 1 91 ? 18.916 7.458 -17.330 1.00 94.00 91 THR A O 1
ATOM 729 N N . THR A 1 92 ? 17.395 5.871 -17.762 1.00 91.62 92 THR A N 1
ATOM 730 C CA . THR A 1 92 ? 17.332 5.383 -16.379 1.00 91.62 92 THR A CA 1
ATOM 731 C C . THR A 1 92 ? 18.675 4.788 -15.934 1.00 91.62 92 THR A C 1
ATOM 73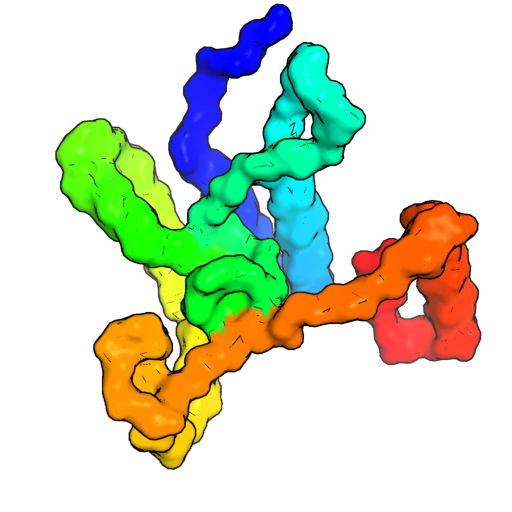3 O O . THR A 1 92 ? 19.174 3.844 -16.565 1.00 91.62 92 THR A O 1
ATOM 736 N N . PRO A 1 93 ? 19.256 5.262 -14.811 1.00 93.19 93 PRO A N 1
ATOM 737 C CA . PRO A 1 93 ? 20.528 4.754 -14.308 1.00 93.19 93 PRO A CA 1
ATOM 738 C C . PRO A 1 93 ? 20.496 3.240 -14.036 1.00 93.19 93 PRO A C 1
ATOM 740 O O . PRO A 1 93 ? 19.482 2.738 -13.536 1.00 93.19 93 PRO A O 1
ATOM 743 N N . PRO A 1 94 ? 21.599 2.499 -14.266 1.00 93.62 94 PRO A N 1
ATOM 744 C CA . PRO A 1 94 ? 21.639 1.049 -14.051 1.00 93.62 94 PRO A CA 1
ATOM 745 C C . PRO A 1 94 ? 21.209 0.617 -12.644 1.00 93.62 94 PRO A C 1
ATOM 747 O O . PRO A 1 94 ? 20.421 -0.314 -12.498 1.00 93.62 94 PRO A O 1
ATOM 750 N N . GLN A 1 95 ? 21.652 1.333 -11.604 1.00 93.50 95 GLN A N 1
ATOM 751 C CA . GLN A 1 95 ? 21.260 1.035 -10.222 1.00 93.50 95 GLN A CA 1
ATOM 752 C C . GLN A 1 95 ? 19.752 1.209 -10.002 1.00 93.50 95 GLN A C 1
ATOM 754 O O . GLN A 1 95 ? 19.123 0.395 -9.325 1.00 93.50 95 GLN A O 1
ATOM 759 N N . THR A 1 96 ? 19.152 2.238 -10.604 1.00 94.31 96 THR A N 1
ATOM 760 C CA . THR A 1 96 ? 17.706 2.460 -10.546 1.00 94.31 96 THR A CA 1
ATOM 761 C C . THR A 1 96 ? 16.959 1.319 -11.222 1.00 94.31 96 THR A C 1
ATOM 763 O O . THR A 1 96 ? 16.003 0.821 -10.637 1.00 94.31 96 THR A O 1
ATOM 766 N N . ARG A 1 97 ? 17.415 0.828 -12.384 1.00 95.38 97 ARG A N 1
ATOM 767 C CA . ARG A 1 97 ? 16.802 -0.347 -13.034 1.00 95.38 97 ARG A CA 1
ATOM 768 C C . ARG A 1 97 ? 16.866 -1.590 -12.154 1.00 95.38 97 ARG A C 1
ATOM 770 O O . ARG A 1 97 ? 15.854 -2.264 -11.992 1.00 95.38 97 ARG A O 1
ATOM 777 N N . THR A 1 98 ? 18.011 -1.860 -11.528 1.00 96.12 98 THR A N 1
ATOM 778 C CA . THR A 1 98 ? 18.151 -2.971 -10.571 1.00 96.12 98 THR A CA 1
ATOM 779 C C . THR A 1 98 ? 17.144 -2.851 -9.428 1.00 96.12 98 THR A C 1
ATOM 781 O O . THR A 1 98 ? 16.467 -3.823 -9.089 1.00 96.12 98 THR A O 1
ATOM 784 N N . ASN A 1 99 ? 16.987 -1.648 -8.869 1.00 96.88 99 ASN A N 1
ATOM 785 C CA . ASN A 1 99 ? 16.006 -1.384 -7.819 1.00 96.88 99 ASN A CA 1
ATOM 786 C C . ASN A 1 99 ? 14.565 -1.583 -8.318 1.00 96.88 99 ASN A C 1
ATOM 788 O O . ASN A 1 99 ? 13.755 -2.165 -7.600 1.00 96.88 99 ASN A O 1
ATOM 792 N N . ILE A 1 100 ? 14.244 -1.165 -9.548 1.00 97.50 100 ILE A N 1
ATOM 793 C CA . ILE A 1 100 ? 12.932 -1.412 -10.162 1.00 97.50 100 ILE A CA 1
ATOM 794 C C . ILE A 1 100 ? 12.660 -2.913 -10.274 1.00 97.50 100 ILE A C 1
ATOM 796 O O . ILE A 1 100 ? 11.608 -3.367 -9.832 1.00 97.50 100 ILE A O 1
ATOM 800 N N . HIS A 1 101 ? 13.593 -3.692 -10.825 1.00 97.81 101 HIS A N 1
ATOM 801 C CA . HIS A 1 101 ? 13.414 -5.139 -10.966 1.00 97.81 101 HIS A CA 1
ATOM 802 C C . HIS A 1 101 ? 13.200 -5.820 -9.613 1.00 97.81 101 HIS A C 1
ATOM 804 O O . HIS A 1 101 ? 12.288 -6.633 -9.477 1.00 97.81 101 HIS A O 1
ATOM 810 N N . PHE A 1 102 ? 13.951 -5.412 -8.585 1.00 98.00 102 PHE A N 1
ATOM 811 C CA . PHE A 1 102 ? 13.718 -5.872 -7.218 1.00 98.00 102 PHE A CA 1
ATOM 812 C C . PHE A 1 102 ? 12.284 -5.588 -6.736 1.00 98.00 102 PHE A C 1
ATOM 814 O O . PHE A 1 102 ? 11.635 -6.488 -6.197 1.00 98.00 102 PHE A O 1
ATOM 821 N N . LEU A 1 103 ? 11.774 -4.367 -6.941 1.00 98.19 103 LEU A N 1
ATOM 822 C CA . LEU A 1 103 ? 10.403 -4.004 -6.570 1.00 98.19 103 LEU A CA 1
ATOM 823 C C . LEU A 1 103 ? 9.379 -4.856 -7.336 1.00 98.19 103 LEU A C 1
ATOM 825 O O . LEU A 1 103 ? 8.492 -5.441 -6.717 1.00 98.19 103 LEU A O 1
ATOM 829 N N . LEU A 1 104 ? 9.518 -4.971 -8.658 1.00 97.69 104 LEU A N 1
ATOM 830 C CA . LEU A 1 104 ? 8.606 -5.740 -9.510 1.00 97.69 104 LEU A CA 1
ATOM 831 C C . LEU A 1 104 ? 8.543 -7.218 -9.089 1.00 97.69 104 LEU A C 1
ATOM 833 O O . LEU A 1 104 ? 7.456 -7.766 -8.909 1.00 97.69 104 LEU A O 1
ATOM 837 N N . ASP A 1 105 ? 9.691 -7.861 -8.875 1.00 98.00 105 ASP A N 1
ATOM 838 C CA . ASP A 1 105 ? 9.755 -9.289 -8.536 1.00 98.00 105 ASP A CA 1
ATOM 839 C C . ASP A 1 105 ? 9.279 -9.601 -7.115 1.00 98.00 105 ASP A C 1
ATOM 841 O O . ASP A 1 105 ? 8.787 -10.701 -6.824 1.00 98.00 105 ASP A O 1
ATOM 845 N N . TYR A 1 106 ? 9.436 -8.651 -6.198 1.00 98.25 106 TYR A N 1
ATOM 846 C CA . TYR A 1 106 ? 8.893 -8.778 -4.857 1.00 98.25 106 TYR A CA 1
ATOM 847 C C . TYR A 1 106 ? 7.371 -8.590 -4.863 1.00 98.25 106 TYR A C 1
ATOM 849 O O . TYR A 1 106 ? 6.630 -9.470 -4.420 1.00 98.25 106 TYR A O 1
ATOM 857 N N . TRP A 1 107 ? 6.887 -7.486 -5.433 1.00 97.25 107 TRP A N 1
ATOM 858 C CA . TRP A 1 107 ? 5.469 -7.136 -5.382 1.00 97.25 107 TRP A CA 1
ATOM 859 C C . TRP A 1 107 ? 4.582 -7.996 -6.275 1.00 97.25 107 TRP A C 1
ATOM 861 O O . TRP A 1 107 ? 3.396 -8.105 -5.977 1.00 97.25 107 TRP A O 1
ATOM 871 N N . ARG A 1 108 ? 5.124 -8.692 -7.286 1.00 96.06 108 ARG A N 1
ATOM 872 C CA . ARG A 1 108 ? 4.372 -9.712 -8.046 1.00 96.06 108 ARG A CA 1
ATOM 873 C C . ARG A 1 108 ? 3.820 -10.832 -7.151 1.00 96.06 108 ARG A C 1
ATOM 875 O O . ARG A 1 108 ? 2.864 -11.492 -7.522 1.00 96.06 108 ARG A O 1
ATOM 882 N N . ARG A 1 109 ? 4.415 -11.052 -5.974 1.00 94.88 109 ARG A N 1
ATOM 883 C CA . ARG A 1 109 ? 3.949 -12.043 -4.987 1.00 94.88 109 ARG A CA 1
ATOM 884 C C . ARG A 1 109 ? 3.192 -11.416 -3.823 1.00 94.88 109 ARG A C 1
ATOM 886 O O . ARG A 1 109 ? 2.362 -12.067 -3.199 1.00 94.88 109 ARG A O 1
ATOM 893 N N . GLU A 1 110 ? 3.512 -10.169 -3.492 1.00 95.88 110 GLU A N 1
ATOM 894 C CA . GLU A 1 110 ? 3.044 -9.551 -2.252 1.00 95.88 110 GLU A CA 1
ATOM 895 C C . GLU A 1 110 ? 1.859 -8.604 -2.427 1.00 95.88 110 GLU A C 1
ATOM 897 O O . GLU A 1 110 ? 1.099 -8.444 -1.467 1.00 95.88 110 GLU A O 1
ATOM 902 N N . ALA A 1 111 ? 1.682 -8.014 -3.616 1.00 94.88 111 ALA A N 1
ATOM 903 C CA . ALA A 1 111 ? 0.570 -7.112 -3.890 1.00 94.88 111 ALA A CA 1
ATOM 904 C C . ALA A 1 111 ? -0.769 -7.858 -3.827 1.00 94.88 111 ALA A C 1
ATOM 906 O O . ALA A 1 111 ? -0.879 -9.022 -4.228 1.00 94.88 111 ALA A O 1
ATOM 907 N N . THR A 1 112 ? -1.793 -7.164 -3.334 1.00 93.38 112 THR A N 1
ATOM 908 C CA . THR A 1 112 ? -3.120 -7.724 -3.045 1.00 93.38 112 THR A CA 1
ATOM 909 C C . THR A 1 112 ? -3.720 -8.417 -4.257 1.00 93.38 112 THR A C 1
ATOM 911 O O . THR A 1 112 ? -4.199 -9.540 -4.137 1.00 93.38 112 THR A O 1
ATOM 914 N N . VAL A 1 113 ? -3.629 -7.784 -5.432 1.00 92.06 113 VAL A N 1
ATOM 915 C CA . VAL A 1 113 ? -4.171 -8.307 -6.694 1.00 92.06 113 VAL A CA 1
ATOM 916 C C . VAL A 1 113 ? -3.690 -9.729 -6.991 1.00 92.06 113 VAL A C 1
ATOM 918 O O . VAL A 1 113 ? -4.509 -10.605 -7.262 1.00 92.06 113 VAL A O 1
ATOM 921 N N . PHE A 1 114 ? -2.387 -9.997 -6.859 1.00 93.31 114 PHE A N 1
ATOM 922 C CA . PHE A 1 114 ? -1.822 -11.315 -7.150 1.00 93.31 114 PHE A CA 1
ATOM 923 C C . PHE A 1 114 ? -2.241 -12.345 -6.109 1.00 93.31 114 PHE A C 1
ATOM 925 O O . PHE A 1 114 ? -2.686 -13.426 -6.474 1.00 93.31 114 PHE A O 1
ATOM 932 N N . LYS A 1 115 ? -2.215 -11.990 -4.820 1.00 93.75 115 LYS A N 1
ATOM 933 C CA . LYS A 1 115 ? -2.691 -12.886 -3.755 1.00 93.75 115 LYS A CA 1
ATOM 934 C C . LYS A 1 115 ? -4.168 -13.238 -3.907 1.00 93.75 115 LYS A C 1
ATOM 936 O O . LYS A 1 115 ? -4.549 -14.386 -3.696 1.00 93.75 115 LYS A O 1
ATOM 941 N N . CYS A 1 116 ? -5.000 -12.270 -4.283 1.00 92.56 116 CYS A N 1
ATOM 942 C CA . CYS A 1 116 ? -6.408 -12.514 -4.562 1.00 92.56 116 CYS A CA 1
ATOM 943 C C . CYS A 1 116 ? -6.573 -13.428 -5.780 1.00 92.56 116 CYS A C 1
ATOM 945 O O . CYS A 1 116 ? -7.302 -14.410 -5.687 1.00 92.56 116 CYS A O 1
ATOM 947 N N . ARG A 1 117 ? -5.868 -13.157 -6.888 1.00 92.50 117 ARG A N 1
ATOM 948 C CA . ARG A 1 117 ? -5.883 -14.005 -8.093 1.00 92.50 117 ARG A CA 1
ATOM 949 C C . ARG A 1 117 ? -5.440 -15.441 -7.806 1.00 92.50 117 ARG A C 1
ATOM 951 O O . ARG A 1 117 ? -6.099 -16.373 -8.263 1.00 92.50 117 ARG A O 1
ATOM 958 N N . ASP A 1 118 ? -4.385 -15.625 -7.019 1.00 94.44 118 ASP A N 1
ATOM 959 C CA . ASP A 1 118 ? -3.877 -16.944 -6.629 1.00 94.44 118 ASP A CA 1
ATOM 960 C C . ASP A 1 118 ? -4.896 -17.729 -5.790 1.00 94.44 118 ASP A C 1
ATOM 962 O O . ASP A 1 118 ? -4.984 -18.952 -5.904 1.00 94.44 118 ASP A O 1
ATOM 966 N N . ALA A 1 119 ? -5.707 -17.031 -4.990 1.00 94.88 119 ALA A N 1
ATOM 967 C CA . ALA A 1 119 ? -6.759 -17.624 -4.170 1.00 94.88 119 ALA A CA 1
ATOM 968 C C . ALA A 1 119 ? -8.052 -17.956 -4.942 1.00 94.88 119 ALA A C 1
ATOM 970 O O . ALA A 1 119 ? -8.944 -18.593 -4.379 1.00 94.88 119 ALA A O 1
ATOM 971 N N . PHE A 1 120 ? -8.193 -17.539 -6.207 1.00 95.25 120 PHE A N 1
ATOM 972 C CA . PHE A 1 120 ? -9.397 -17.829 -6.990 1.00 95.25 120 PHE A CA 1
ATOM 973 C C . PHE A 1 120 ? -9.526 -19.329 -7.276 1.00 95.25 120 PHE A C 1
ATOM 975 O O . PHE A 1 120 ? -8.579 -19.987 -7.719 1.00 95.25 120 PHE A O 1
ATOM 982 N N . THR A 1 121 ? -10.739 -19.855 -7.095 1.00 96.81 121 THR A N 1
ATOM 983 C CA . THR A 1 121 ? -11.097 -21.203 -7.551 1.00 96.81 121 THR A CA 1
ATOM 984 C C . THR A 1 121 ? -11.110 -21.271 -9.079 1.00 96.81 121 THR A C 1
ATOM 986 O O . THR A 1 121 ? -11.155 -20.246 -9.766 1.00 96.81 121 THR A O 1
ATOM 989 N N . ASP A 1 122 ? -11.112 -22.481 -9.636 1.00 96.19 122 ASP A N 1
ATOM 990 C CA . ASP A 1 122 ? -11.156 -22.661 -11.091 1.00 96.19 122 ASP A CA 1
ATOM 991 C C . ASP A 1 122 ? -12.415 -22.051 -11.720 1.00 96.19 122 ASP A C 1
ATOM 993 O O . ASP A 1 122 ? -12.348 -21.480 -12.808 1.00 96.19 122 ASP A O 1
ATOM 997 N N . ASP A 1 123 ? -13.553 -22.102 -11.028 1.00 95.88 123 ASP A N 1
ATOM 998 C CA . ASP A 1 123 ? -14.792 -21.496 -11.519 1.00 95.88 123 ASP A CA 1
ATOM 999 C C . ASP A 1 123 ? -14.740 -19.965 -11.480 1.00 95.88 123 ASP A C 1
ATOM 1001 O O . ASP A 1 123 ? -15.187 -19.316 -12.425 1.00 95.88 123 ASP A O 1
ATOM 1005 N N . MET A 1 124 ? -14.110 -19.374 -10.457 1.00 94.94 124 MET A N 1
ATOM 1006 C CA . MET A 1 124 ? -13.860 -17.929 -10.431 1.00 94.94 124 MET A CA 1
ATOM 1007 C C . MET A 1 124 ? -12.925 -17.503 -11.562 1.00 94.94 124 MET A C 1
ATOM 1009 O O . MET A 1 124 ? -13.184 -16.496 -12.209 1.00 94.94 124 MET A O 1
ATOM 1013 N N . LYS A 1 125 ? -11.870 -18.274 -11.850 1.00 93.69 125 LYS A N 1
ATOM 1014 C CA . LYS A 1 125 ? -10.950 -17.982 -12.964 1.00 93.69 125 LYS A CA 1
ATOM 1015 C C . LYS A 1 125 ? -11.658 -18.021 -14.318 1.00 93.69 125 LYS A C 1
ATOM 1017 O O . LYS A 1 125 ? -11.373 -17.182 -15.165 1.00 93.69 125 LYS A O 1
ATOM 1022 N N . LYS A 1 126 ? -12.599 -18.952 -14.513 1.00 92.62 126 LYS A N 1
ATOM 1023 C CA . LYS A 1 126 ? -13.433 -19.009 -15.727 1.00 92.62 126 LYS A CA 1
ATOM 1024 C C . LYS A 1 126 ? -14.409 -17.835 -15.814 1.00 92.62 126 LYS A C 1
ATOM 1026 O O . LYS A 1 126 ? -14.581 -17.280 -16.891 1.00 92.62 126 LYS A O 1
ATOM 1031 N N . GLY A 1 127 ? -15.060 -17.483 -14.704 1.00 93.31 127 GLY A N 1
ATOM 1032 C CA . GLY A 1 127 ? -16.062 -16.413 -14.660 1.00 93.31 127 GLY A CA 1
ATOM 1033 C C . GLY A 1 127 ? -15.483 -14.995 -14.642 1.00 93.31 127 GLY A C 1
ATOM 1034 O O . GLY A 1 127 ? -16.184 -14.054 -14.996 1.00 93.31 127 GLY A O 1
ATOM 1035 N N . LEU A 1 128 ? -14.219 -14.841 -14.238 1.00 93.38 128 LEU A N 1
ATOM 1036 C CA . LEU A 1 128 ? -13.500 -13.570 -14.107 1.00 93.38 128 LEU A CA 1
ATOM 1037 C C . LEU A 1 128 ? -12.153 -13.657 -14.847 1.00 93.38 128 LEU A C 1
ATOM 1039 O O . LEU A 1 128 ? -11.096 -13.623 -14.208 1.00 93.38 128 LEU A O 1
ATOM 1043 N N . PRO A 1 129 ? -12.153 -13.818 -16.180 1.00 89.50 129 PRO A N 1
ATOM 1044 C CA . PRO A 1 129 ? -10.961 -14.216 -16.927 1.00 89.50 129 PRO A CA 1
ATOM 1045 C C . PRO A 1 129 ? -9.893 -13.119 -17.046 1.00 89.50 129 PRO A C 1
ATOM 1047 O O . PRO A 1 129 ? -8.737 -13.442 -17.311 1.00 89.50 129 PRO A O 1
ATOM 1050 N N . SER A 1 130 ? -10.237 -11.841 -16.845 1.00 89.44 130 SER A N 1
ATOM 1051 C CA . SER A 1 130 ? -9.288 -10.729 -16.988 1.00 89.44 130 SER A CA 1
ATOM 1052 C C . SER A 1 130 ? -9.477 -9.625 -15.942 1.00 89.44 130 SER A C 1
ATOM 1054 O O . SER A 1 130 ? -10.501 -9.568 -15.259 1.00 89.44 130 SER A O 1
ATOM 1056 N N . ASP A 1 131 ? -8.446 -8.785 -15.805 1.00 87.88 131 ASP A N 1
ATOM 1057 C CA . ASP A 1 131 ? -8.418 -7.552 -14.998 1.00 87.88 131 ASP A CA 1
ATOM 1058 C C . ASP A 1 131 ? -8.623 -6.291 -15.867 1.00 87.88 131 ASP A C 1
ATOM 1060 O O . ASP A 1 131 ? -8.473 -5.165 -15.398 1.00 87.88 131 ASP A O 1
ATOM 1064 N N . ASP A 1 132 ? -8.958 -6.453 -17.150 1.00 85.88 132 ASP A N 1
ATOM 1065 C CA . ASP A 1 132 ? -9.098 -5.348 -18.103 1.00 85.88 132 ASP A CA 1
ATOM 1066 C C . ASP A 1 132 ? -10.506 -4.736 -18.048 1.00 85.88 132 ASP A C 1
ATOM 1068 O O . ASP A 1 132 ? -11.307 -4.841 -18.979 1.00 85.88 132 ASP A O 1
ATOM 1072 N N . TYR A 1 133 ? -10.827 -4.127 -16.907 1.00 84.25 133 TYR A N 1
ATOM 1073 C CA . TYR A 1 133 ? -12.142 -3.532 -16.657 1.00 84.25 133 TYR A CA 1
ATOM 1074 C C . TYR A 1 133 ? -12.454 -2.349 -17.585 1.00 84.25 133 TYR A C 1
ATOM 1076 O O . TYR A 1 133 ? -13.593 -2.181 -18.013 1.00 84.25 133 TYR A O 1
ATOM 1084 N N . TYR A 1 134 ? -11.456 -1.516 -17.896 1.00 84.00 134 TYR A N 1
ATOM 1085 C CA . TYR A 1 134 ? -11.683 -0.272 -18.636 1.00 84.00 134 TYR A CA 1
ATOM 1086 C C . TYR A 1 134 ? -11.784 -0.465 -20.152 1.00 84.00 134 TYR A C 1
ATOM 1088 O O . TYR A 1 134 ? -12.430 0.355 -20.807 1.00 84.00 134 TYR A O 1
ATOM 1096 N N . SER A 1 135 ? -11.153 -1.499 -20.719 1.00 86.50 135 SER A N 1
ATOM 1097 C CA . SER A 1 135 ? -11.170 -1.725 -22.172 1.00 86.50 135 SER A CA 1
ATOM 1098 C C . SER A 1 135 ? -11.686 -3.093 -22.614 1.00 86.50 135 SER A C 1
ATOM 1100 O O . SER A 1 135 ? -12.041 -3.259 -23.787 1.00 86.50 135 SER A O 1
ATOM 1102 N N . GLY A 1 136 ? -11.812 -4.046 -21.692 1.00 85.06 136 GLY A N 1
ATOM 1103 C CA . GLY A 1 136 ? -12.366 -5.357 -21.986 1.00 85.06 136 GLY A CA 1
ATOM 1104 C C . GLY A 1 136 ? -13.875 -5.330 -22.266 1.00 85.06 136 GLY A C 1
ATOM 1105 O O . GLY A 1 136 ? -14.558 -4.312 -22.148 1.00 85.06 136 GLY A O 1
ATOM 1106 N N . ARG A 1 137 ? -14.409 -6.495 -22.644 1.00 88.62 137 ARG A N 1
ATOM 1107 C CA . ARG A 1 137 ? -15.839 -6.701 -22.947 1.00 88.62 137 ARG A CA 1
ATOM 1108 C C . ARG A 1 137 ? -16.435 -7.881 -22.181 1.00 88.62 137 ARG A C 1
ATOM 1110 O O . ARG A 1 137 ? -17.367 -8.524 -22.661 1.00 88.62 137 ARG A O 1
ATOM 1117 N N . GLU A 1 138 ? -15.859 -8.191 -21.028 1.00 89.31 138 GLU A N 1
ATOM 1118 C CA . GLU A 1 138 ? -16.295 -9.311 -20.205 1.00 89.31 138 GLU A CA 1
ATOM 1119 C C . GLU A 1 138 ? -17.590 -8.975 -19.462 1.00 89.31 138 GLU A C 1
ATOM 1121 O O . GLU A 1 138 ? -17.912 -7.815 -19.202 1.00 89.31 138 GLU A O 1
ATOM 1126 N N . ILE A 1 139 ? -18.343 -10.013 -19.100 1.00 88.88 139 ILE A N 1
ATOM 1127 C CA . ILE A 1 139 ? -19.605 -9.869 -18.358 1.00 88.88 139 ILE A CA 1
ATOM 1128 C C . ILE A 1 139 ? -19.342 -9.490 -16.889 1.00 88.88 139 ILE A C 1
ATOM 1130 O O . ILE A 1 139 ? -20.196 -8.884 -16.244 1.00 88.88 139 ILE A O 1
ATOM 1134 N N . ALA A 1 140 ? -18.169 -9.843 -16.355 1.00 90.44 140 ALA A N 1
ATOM 1135 C CA . ALA A 1 140 ? -17.779 -9.561 -14.981 1.00 90.44 140 ALA A CA 1
ATOM 1136 C C . ALA A 1 140 ? -16.259 -9.402 -14.840 1.00 90.44 140 ALA A C 1
ATOM 1138 O O . ALA A 1 140 ? -15.482 -10.034 -15.555 1.00 90.44 140 ALA A O 1
ATOM 1139 N N . TYR A 1 141 ? -15.861 -8.593 -13.857 1.00 89.12 141 TYR A N 1
ATOM 1140 C CA . TYR A 1 141 ? -14.471 -8.303 -13.517 1.00 89.12 141 TYR A CA 1
ATOM 1141 C C . TYR A 1 141 ? -14.274 -8.371 -12.007 1.00 89.12 141 TYR A C 1
ATOM 1143 O O . TYR A 1 141 ? -15.183 -7.999 -11.255 1.00 89.12 141 TYR A O 1
ATOM 1151 N N . PRO A 1 142 ? -13.109 -8.831 -11.533 1.00 87.88 142 PRO A N 1
ATOM 1152 C CA . PRO A 1 142 ? -12.797 -8.750 -10.121 1.00 87.88 142 PRO A CA 1
ATOM 1153 C C . PRO A 1 142 ? -12.476 -7.302 -9.747 1.00 87.88 142 PRO A C 1
ATOM 1155 O O . PRO A 1 142 ? -11.697 -6.628 -10.413 1.00 87.88 142 PRO A O 1
ATOM 1158 N N . MET A 1 143 ? -13.052 -6.846 -8.640 1.00 85.44 143 MET A N 1
ATOM 1159 C CA . MET A 1 143 ? -12.707 -5.576 -8.009 1.00 85.44 143 MET A CA 1
ATOM 1160 C C . MET A 1 143 ? -11.948 -5.890 -6.722 1.00 85.44 143 MET A C 1
ATOM 1162 O O . MET A 1 143 ? -12.467 -6.594 -5.858 1.00 85.44 143 MET A O 1
ATOM 1166 N N . TYR A 1 144 ? -10.721 -5.387 -6.597 1.00 86.19 144 TYR A N 1
ATOM 1167 C CA . TYR A 1 144 ? -9.874 -5.630 -5.420 1.00 86.19 144 TYR A CA 1
ATOM 1168 C C . TYR A 1 144 ? -9.981 -4.527 -4.362 1.00 86.19 144 TYR A C 1
ATOM 1170 O O . TYR A 1 144 ? -9.543 -4.718 -3.229 1.00 86.19 144 TYR A O 1
ATOM 1178 N N . GLY A 1 145 ? -10.543 -3.374 -4.741 1.00 80.31 145 GLY A N 1
ATOM 1179 C CA . GLY A 1 145 ? -10.784 -2.242 -3.852 1.00 80.31 145 GLY A CA 1
ATOM 1180 C C . GLY A 1 145 ? -11.702 -2.614 -2.696 1.00 80.31 145 GLY A C 1
ATOM 1181 O O . GLY A 1 145 ? -12.686 -3.329 -2.879 1.00 80.31 145 GLY A O 1
ATOM 1182 N N . LEU A 1 146 ? -11.407 -2.080 -1.511 1.00 77.12 146 LEU A N 1
ATOM 1183 C CA . LEU A 1 146 ? -12.292 -2.203 -0.347 1.00 77.12 146 LEU A CA 1
ATOM 1184 C C . LEU A 1 146 ? -13.497 -1.244 -0.434 1.00 77.12 146 LEU A C 1
ATOM 1186 O O . LEU A 1 146 ? -14.413 -1.333 0.383 1.00 77.12 146 LEU A O 1
ATOM 1190 N N . GLY A 1 147 ? -13.500 -0.366 -1.446 1.00 70.56 147 GLY A N 1
ATOM 1191 C CA . GLY A 1 147 ? -14.434 0.744 -1.610 1.00 70.56 147 GLY A CA 1
ATOM 1192 C C . GLY A 1 147 ? -14.088 1.914 -0.690 1.00 70.56 147 GLY A C 1
ATOM 1193 O O . GLY A 1 147 ? -13.464 1.732 0.356 1.00 70.56 147 GLY A O 1
ATOM 1194 N N . GLY A 1 148 ? -14.493 3.121 -1.079 1.00 66.31 148 GLY A N 1
ATOM 1195 C CA . GLY A 1 148 ? -14.285 4.326 -0.282 1.00 66.31 148 GLY A CA 1
ATOM 1196 C C . GLY A 1 148 ? -15.122 4.289 0.996 1.00 66.31 148 GLY A C 1
ATOM 1197 O O . GLY A 1 148 ? -16.351 4.398 0.915 1.00 66.31 148 GLY A O 1
ATOM 1198 N N . PRO A 1 149 ? -14.521 4.135 2.192 1.00 71.50 149 PRO A N 1
ATOM 1199 C CA . PRO A 1 149 ? -15.303 4.121 3.414 1.00 71.50 149 PRO A CA 1
ATOM 1200 C C . PRO A 1 149 ? -15.939 5.499 3.614 1.00 71.50 149 PRO A C 1
ATOM 1202 O O . PRO A 1 149 ? -15.259 6.526 3.572 1.00 71.50 149 PRO A O 1
ATOM 1205 N N . CYS A 1 150 ? -17.244 5.540 3.891 1.00 79.12 150 CYS A N 1
ATOM 1206 C CA . CYS A 1 150 ? -17.883 6.746 4.411 1.00 79.12 150 CYS A CA 1
ATOM 1207 C C . CYS A 1 150 ? -17.411 6.963 5.854 1.00 79.12 150 CYS A C 1
ATOM 1209 O O . CYS A 1 150 ? -18.043 6.503 6.805 1.00 79.12 150 CYS A O 1
ATOM 1211 N N . LEU A 1 151 ? -16.253 7.607 6.008 1.00 88.00 151 LEU A N 1
ATOM 1212 C CA . LEU A 1 151 ? -15.669 7.893 7.313 1.00 88.00 151 LEU A CA 1
ATOM 1213 C C . LEU A 1 151 ? -16.568 8.845 8.111 1.00 88.00 151 LEU A C 1
ATOM 1215 O O . LEU A 1 151 ? -17.147 9.789 7.572 1.00 88.00 151 LEU A O 1
ATOM 1219 N N . ASP A 1 152 ? -16.641 8.622 9.423 1.00 94.00 152 ASP A N 1
ATOM 1220 C CA . ASP A 1 152 ? -17.370 9.494 10.345 1.00 94.00 152 ASP A CA 1
ATOM 1221 C C . ASP A 1 152 ? -16.559 10.770 10.633 1.00 94.00 152 ASP A C 1
ATOM 1223 O O . ASP A 1 152 ? -15.891 10.924 11.663 1.00 94.00 152 ASP A O 1
ATOM 1227 N N . TYR A 1 153 ? -16.590 11.697 9.674 1.00 94.38 153 TYR A N 1
ATOM 1228 C CA . TYR A 1 153 ? -15.917 12.988 9.791 1.00 94.38 153 TYR A CA 1
ATOM 1229 C C . TYR A 1 153 ? -16.509 13.851 10.909 1.00 94.38 153 TYR A C 1
ATOM 1231 O O . TYR A 1 153 ? -15.774 14.615 11.532 1.00 94.38 153 TYR A O 1
ATOM 1239 N N . THR A 1 154 ? -17.804 13.709 11.214 1.00 96.88 154 THR A N 1
ATOM 1240 C CA . THR A 1 154 ? -18.441 14.411 12.337 1.00 96.88 154 THR A CA 1
ATOM 1241 C C . THR A 1 154 ? -17.780 14.017 13.650 1.00 96.88 154 THR A C 1
ATOM 1243 O O . THR A 1 154 ? -17.395 14.881 14.440 1.00 96.88 154 THR A O 1
ATOM 1246 N N . LYS A 1 155 ? -17.569 12.720 13.867 1.00 96.88 155 LYS A N 1
ATOM 1247 C CA . LYS A 1 155 ? -16.854 12.219 15.037 1.00 96.88 155 LYS A CA 1
ATOM 1248 C C . LYS A 1 155 ? -15.396 12.669 15.060 1.00 96.88 155 LYS A C 1
ATOM 1250 O O . LYS A 1 155 ? -14.925 13.104 16.112 1.00 96.88 155 LYS A O 1
ATOM 1255 N N . LEU A 1 156 ? -14.695 12.620 13.922 1.00 96.00 156 LEU A N 1
ATOM 1256 C CA . LEU A 1 156 ? -13.312 13.099 13.828 1.00 96.00 156 LEU A CA 1
ATOM 1257 C C . LEU A 1 156 ? -13.192 14.580 14.215 1.00 96.00 156 LEU A C 1
ATOM 1259 O O . LEU A 1 156 ? -12.302 14.928 14.986 1.00 96.00 156 LEU A O 1
ATOM 1263 N N . VAL A 1 157 ? -14.088 15.439 13.723 1.00 96.81 157 VAL A N 1
ATOM 1264 C CA . VAL A 1 157 ? -14.085 16.878 14.030 1.00 96.81 157 VAL A CA 1
ATOM 1265 C C . VAL A 1 157 ? -14.437 17.139 15.496 1.00 96.81 157 VAL A C 1
ATOM 1267 O O . VAL A 1 157 ? -13.787 17.959 16.139 1.00 96.81 157 VAL A O 1
ATOM 1270 N N . ASN A 1 158 ? -15.420 16.423 16.046 1.00 97.94 158 ASN A N 1
ATOM 1271 C CA . ASN A 1 158 ? -15.878 16.641 17.421 1.00 97.94 158 ASN A CA 1
ATOM 1272 C C . ASN A 1 158 ? -14.883 16.145 18.480 1.00 97.94 158 ASN A C 1
ATOM 1274 O O . ASN A 1 158 ? -14.759 16.752 19.541 1.00 97.94 158 ASN A O 1
ATOM 1278 N N . LEU A 1 159 ? -14.201 15.026 18.222 1.00 97.62 159 LEU A N 1
ATOM 1279 C CA . LEU A 1 159 ? -13.319 14.379 19.199 1.00 97.62 159 LEU A CA 1
ATOM 1280 C C . LEU A 1 159 ? -11.832 14.649 18.947 1.00 97.62 159 LEU A C 1
ATOM 1282 O O . LEU A 1 159 ? -11.023 14.599 19.879 1.00 97.62 159 LEU A O 1
ATOM 1286 N N . GLY A 1 160 ? -11.453 14.879 17.689 1.00 96.88 160 GLY A N 1
ATOM 1287 C CA . GLY A 1 160 ? -10.067 14.842 17.238 1.00 96.88 160 GLY A CA 1
ATOM 1288 C C . GLY A 1 160 ? -9.410 13.465 17.413 1.00 96.88 160 GLY A C 1
ATOM 1289 O O . GLY A 1 160 ? -9.951 12.545 18.031 1.00 96.88 160 GLY A O 1
ATOM 1290 N N . ILE A 1 161 ? -8.177 13.328 16.918 1.00 94.50 161 ILE A N 1
ATOM 1291 C CA . ILE A 1 161 ? -7.365 12.112 17.119 1.00 94.50 161 ILE A CA 1
ATOM 1292 C C . ILE A 1 161 ? -7.193 11.756 18.613 1.00 94.50 161 ILE A C 1
ATOM 1294 O O . ILE A 1 161 ? -7.329 10.578 18.954 1.00 94.50 161 ILE A O 1
ATOM 1298 N N . PRO A 1 162 ? -6.951 12.709 19.543 1.00 96.31 162 PRO A N 1
ATOM 1299 C CA . PRO A 1 162 ? -6.843 12.380 20.966 1.00 96.31 162 PRO A CA 1
ATOM 1300 C C . PRO A 1 162 ? -8.129 11.790 21.561 1.00 96.31 162 PRO A C 1
ATOM 1302 O O . PRO A 1 162 ? -8.060 10.847 22.352 1.00 96.31 162 PRO A O 1
ATOM 1305 N N . GLY A 1 163 ? -9.300 12.311 21.179 1.00 97.50 163 GLY A N 1
ATOM 1306 C CA . GLY A 1 163 ? -10.582 11.788 21.645 1.00 97.50 163 GLY A CA 1
ATOM 1307 C C . GLY A 1 163 ? -10.863 10.387 21.101 1.00 97.50 163 GLY A C 1
ATOM 1308 O O . GLY A 1 163 ? -11.257 9.510 21.869 1.00 97.50 163 GLY A O 1
ATOM 1309 N N . LEU A 1 164 ? -10.544 10.132 19.827 1.00 95.69 164 LEU A N 1
ATOM 1310 C CA . LEU A 1 164 ? -10.636 8.793 19.233 1.00 95.69 164 LEU A CA 1
ATOM 1311 C C . LEU A 1 164 ? -9.753 7.772 19.974 1.00 95.69 164 LEU A C 1
ATOM 1313 O O . LEU A 1 164 ? -10.230 6.703 20.351 1.00 95.69 164 LEU A O 1
ATOM 1317 N N . ARG A 1 165 ? -8.497 8.120 20.287 1.00 94.06 165 ARG A N 1
ATOM 1318 C CA . ARG A 1 165 ? -7.591 7.256 21.074 1.00 94.06 165 ARG A CA 1
ATOM 1319 C C . ARG A 1 165 ? -8.122 6.952 22.475 1.00 94.06 165 ARG A C 1
ATOM 1321 O O . ARG A 1 165 ? -7.948 5.842 22.991 1.00 94.06 165 ARG A O 1
ATOM 1328 N N . LYS A 1 166 ? -8.780 7.928 23.108 1.00 95.25 166 LYS A N 1
ATOM 1329 C CA . LYS A 1 166 ? -9.421 7.736 24.415 1.00 95.25 166 LYS A CA 1
ATOM 1330 C C . LYS A 1 166 ? -10.555 6.717 24.327 1.00 95.25 166 LYS A C 1
ATOM 1332 O O . LYS A 1 166 ? -10.629 5.845 25.191 1.00 95.25 166 LYS A O 1
ATOM 1337 N N . GLU A 1 167 ? -11.395 6.789 23.297 1.00 94.31 167 GLU A N 1
ATOM 1338 C CA . GLU A 1 167 ? -12.461 5.806 23.083 1.00 94.31 167 GLU A CA 1
ATOM 1339 C C . GLU A 1 167 ? -11.912 4.401 22.818 1.00 94.31 167 GL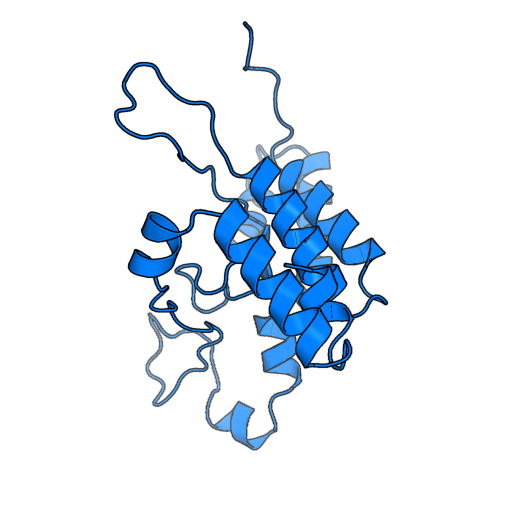U A C 1
ATOM 1341 O O . GLU A 1 167 ? -12.356 3.448 23.456 1.00 94.31 167 GLU A O 1
ATOM 1346 N N . VAL A 1 168 ? -10.900 4.260 21.953 1.00 92.31 168 VAL A N 1
ATOM 1347 C CA . VAL A 1 168 ? -10.220 2.971 21.705 1.00 92.31 168 VAL A CA 1
ATOM 1348 C C . VAL A 1 168 ? -9.716 2.372 23.019 1.00 92.31 168 VAL A C 1
ATOM 1350 O O . VAL A 1 168 ? -9.958 1.202 23.319 1.00 92.31 168 VAL A O 1
ATOM 1353 N N . SER A 1 169 ? -9.085 3.194 23.861 1.00 90.56 169 SER A N 1
ATOM 1354 C CA . SER A 1 169 ? -8.590 2.774 25.175 1.00 90.56 169 SER A CA 1
ATOM 1355 C C . SER A 1 169 ? -9.704 2.336 26.132 1.00 90.56 169 SER A C 1
ATOM 1357 O O . SER A 1 169 ? -9.478 1.461 26.968 1.00 90.56 169 SER A O 1
ATOM 1359 N N . GLN A 1 170 ? -10.892 2.943 26.056 1.00 92.25 170 GLN A N 1
ATOM 1360 C CA . GLN A 1 170 ? -12.060 2.532 26.842 1.00 92.25 170 GLN A CA 1
ATOM 1361 C C . GLN A 1 170 ? -12.596 1.185 26.348 1.00 92.25 170 GLN A C 1
ATOM 1363 O O . GLN A 1 170 ? -12.785 0.273 27.153 1.00 92.25 170 GLN A O 1
ATOM 1368 N N . TRP A 1 171 ? -12.748 1.024 25.033 1.00 89.75 171 TRP A N 1
ATOM 1369 C CA . TRP A 1 171 ? -13.196 -0.227 24.418 1.00 89.75 171 TRP A CA 1
ATOM 1370 C C . TRP A 1 171 ? -12.252 -1.393 24.686 1.00 89.75 171 TRP A C 1
ATOM 1372 O O . TRP A 1 171 ? -12.709 -2.487 25.016 1.00 89.75 171 TRP A O 1
ATOM 1382 N N . LYS A 1 172 ? -10.938 -1.157 24.641 1.00 89.31 172 LYS A N 1
ATOM 1383 C CA . LYS A 1 172 ? -9.930 -2.161 24.994 1.00 89.31 172 LYS A CA 1
ATOM 1384 C C . LYS A 1 172 ? -10.134 -2.714 26.410 1.00 89.31 172 LYS A C 1
ATOM 1386 O O . LYS A 1 172 ? -9.997 -3.919 26.619 1.00 89.31 172 LYS A O 1
ATOM 1391 N N . ARG A 1 173 ? -10.480 -1.848 27.375 1.00 87.56 173 ARG A N 1
ATOM 1392 C CA . ARG A 1 173 ? -10.765 -2.248 28.768 1.00 87.56 173 ARG A CA 1
ATOM 1393 C C . ARG A 1 173 ? -12.068 -3.033 28.872 1.00 87.56 173 ARG A C 1
ATOM 1395 O O . ARG A 1 173 ? -12.079 -4.081 29.504 1.00 87.56 173 ARG A O 1
ATOM 1402 N N . ILE A 1 174 ? -13.137 -2.540 28.241 1.00 89.38 174 ILE A N 1
ATOM 1403 C CA . ILE A 1 174 ? -14.467 -3.175 28.268 1.00 89.38 174 ILE A CA 1
ATOM 1404 C C . ILE A 1 174 ? -14.405 -4.586 27.677 1.00 89.38 174 ILE A C 1
ATOM 1406 O O . ILE A 1 174 ? -14.942 -5.524 28.255 1.00 89.38 174 ILE A O 1
ATOM 1410 N N . ASN A 1 175 ? -13.691 -4.747 26.564 1.00 86.00 175 ASN A N 1
ATOM 1411 C CA . ASN A 1 175 ? -13.584 -6.019 25.855 1.00 86.00 175 ASN A CA 1
ATOM 1412 C C . ASN A 1 175 ? -12.474 -6.936 26.393 1.00 86.00 175 ASN A C 1
ATOM 1414 O O . ASN A 1 175 ? -12.110 -7.895 25.717 1.00 86.00 175 ASN A O 1
ATOM 1418 N N . ASN A 1 176 ? -11.894 -6.632 27.563 1.00 81.19 176 ASN A N 1
ATOM 1419 C CA . ASN A 1 176 ? -10.796 -7.385 28.180 1.00 81.19 176 ASN A CA 1
ATOM 1420 C C . ASN A 1 176 ? -9.675 -7.761 27.188 1.00 81.19 176 ASN A C 1
ATOM 1422 O O . ASN A 1 176 ? -9.148 -8.872 27.199 1.00 81.19 176 ASN A O 1
ATOM 1426 N N . ASN A 1 177 ? -9.346 -6.837 26.282 1.00 76.50 177 ASN A N 1
ATOM 1427 C CA . ASN A 1 177 ? -8.340 -7.026 25.242 1.00 76.50 177 ASN A CA 1
ATOM 1428 C C . ASN A 1 177 ? -8.554 -8.251 24.319 1.00 76.50 177 ASN A C 1
ATOM 1430 O O . ASN A 1 177 ? -7.580 -8.838 23.856 1.00 76.50 177 ASN A O 1
ATOM 1434 N N . ALA A 1 178 ? -9.804 -8.624 24.014 1.00 75.56 178 ALA A N 1
ATOM 1435 C CA . ALA A 1 178 ? -10.134 -9.782 23.167 1.00 75.56 178 ALA A CA 1
ATOM 1436 C C . ALA A 1 178 ? -9.526 -9.747 21.745 1.00 75.56 178 ALA A C 1
ATOM 1438 O O . ALA A 1 178 ? -9.408 -10.785 21.100 1.00 75.56 178 ALA A O 1
ATOM 1439 N N . ALA A 1 179 ? -9.117 -8.568 21.261 1.00 78.50 179 ALA A N 1
ATOM 1440 C CA . ALA A 1 179 ? -8.431 -8.376 19.982 1.00 78.50 179 ALA A CA 1
ATOM 1441 C C . ALA A 1 179 ? -7.164 -7.516 20.180 1.00 78.50 179 ALA A C 1
ATOM 1443 O O . ALA A 1 179 ? -7.145 -6.344 19.793 1.00 78.50 179 ALA A O 1
ATOM 1444 N N . PRO A 1 180 ? -6.103 -8.065 20.801 1.00 74.56 180 PRO A N 1
ATOM 1445 C CA . PRO A 1 180 ? -4.959 -7.276 21.260 1.00 74.56 180 PRO A CA 1
ATOM 1446 C C . PRO A 1 180 ? -4.266 -6.555 20.106 1.00 74.56 180 PRO A C 1
ATOM 1448 O O . PRO A 1 180 ? -4.012 -5.359 20.173 1.00 74.56 180 PRO A O 1
ATOM 1451 N N . TYR A 1 181 ? -4.072 -7.253 18.985 1.00 77.88 181 TYR A N 1
ATOM 1452 C CA . TYR A 1 181 ? -3.427 -6.682 17.806 1.00 77.88 181 TYR A CA 1
ATOM 1453 C C . TYR A 1 181 ? -4.224 -5.576 17.126 1.00 77.88 181 TYR A C 1
ATOM 1455 O O . TYR A 1 181 ? -3.628 -4.855 16.350 1.00 77.88 181 TYR A O 1
ATOM 1463 N N . PHE A 1 182 ? -5.528 -5.448 17.373 1.00 79.81 182 PHE A N 1
ATOM 1464 C CA . PHE A 1 182 ? -6.341 -4.373 16.806 1.00 79.81 182 PHE A CA 1
ATOM 1465 C C . PHE A 1 182 ? -6.324 -3.138 17.711 1.00 79.81 182 PHE A C 1
ATOM 1467 O O . PHE A 1 182 ? -6.049 -2.035 17.252 1.00 79.81 182 PHE A O 1
ATOM 1474 N N . TYR A 1 183 ? -6.548 -3.320 19.016 1.00 81.88 183 TYR A N 1
ATOM 1475 C CA . TYR A 1 183 ? -6.583 -2.200 19.959 1.00 81.88 183 TYR A CA 1
ATOM 1476 C C . TYR A 1 183 ? -5.203 -1.614 20.277 1.00 81.88 183 TYR A C 1
ATOM 1478 O O . TYR A 1 183 ? -5.114 -0.425 20.546 1.00 81.88 183 TYR A O 1
ATOM 1486 N N . ASP A 1 184 ? -4.125 -2.407 20.242 1.00 79.31 184 ASP A N 1
ATOM 1487 C CA . ASP A 1 184 ? -2.742 -1.920 20.453 1.00 79.31 184 ASP A CA 1
ATOM 1488 C C . ASP A 1 184 ? -2.203 -1.083 19.284 1.00 79.31 184 ASP A C 1
ATOM 1490 O O . ASP A 1 184 ? -1.042 -0.686 19.249 1.00 79.31 184 ASP A O 1
ATOM 1494 N N . SER A 1 185 ? -3.042 -0.898 18.284 1.00 74.00 185 SER A N 1
ATOM 1495 C CA . SER A 1 185 ? -2.691 -0.585 16.916 1.00 74.00 185 SER A CA 1
ATOM 1496 C C . SER A 1 185 ? -3.429 0.667 16.412 1.00 74.00 185 SER A C 1
ATOM 1498 O O . SER A 1 185 ? -3.096 1.188 15.351 1.00 74.00 185 SER A O 1
ATOM 1500 N N . LEU A 1 186 ? -4.368 1.189 17.212 1.00 72.62 186 LEU A N 1
ATOM 1501 C CA . LEU A 1 186 ? -5.153 2.413 17.008 1.00 72.62 186 LEU A CA 1
ATOM 1502 C C . LEU A 1 186 ? -4.853 3.430 18.125 1.00 72.62 186 LEU A C 1
ATOM 1504 O O . LEU A 1 186 ? -4.734 4.643 17.825 1.00 72.62 186 LEU A O 1
#

Sequence (186 aa):
MRYQEEIHPLERELRFTHLHRSLVQSHPVKREIACLAAQTEMIFAPIQATDLFAGRIHPMAVGIDPERGGLTEAAYFCQFDRLNSMAADETTPPQTRTNIHFLLDYWRREATVFKCRDAFTDDMKKGLPSDDYYSGREIAYPMYGLGGPCLDYTKLVNLGIPGLRKEVSQWKRINNNAAPYFYDSL